Protein AF-A0A8K0IZX5-F1 (afdb_monomer)

pLDDT: mean 74.57, std 19.69, range [27.55, 96.19]

Secondary structure (DSSP, 8-state):
--------------------PPPTTSS--S-----SHHHHHHHHHHHHHHHHHHHHIIIIIHHHHHHHHHHH-B-TTS-PBPPSSSS---EEEETTEEEEHHHHHHHHHHHHHHHHHHHHHHHHHHHHH-TTHHHHHHHHHHHHHHHHGGGGG----SHHHHHHHHHHHHHHHHHHHHHHHHHHHHHHHHHHHHHHHTTSSS-SS---S---HHHHHHHHHHHHHHHHHHHHHHHHHHHHHHHHHHHHHHHHHHHS--HHHHTTHHHHHHHHHHHHHHHHGGGTHHHHHTT--

Foldseek 3Di:
DDDDDDDDDDDDDDDDDDDDDPDPPPPPPPDDQLPDPLLLVLLLVLLLLLQLLVLLLVPQLLVQLLQLQQLAWDAPPDNHHFDPDDPTRTWGDDDPDTDGSVVVSVVLVVLLVVLLVVVLVVLVVCCVVDPCLVVLLLVLLQCLLVLLQCLLVLPDSYPVSSVVSSVSSSVNSSSVSSNVSSSLVCLVVQLVSQVVVVVVPDDPPDDDDDPDVVVVVVSVVVSVVRSVVSVVSSVVSSNVSSVVLVVQLVCQCVVVDHCVPRPSSSSSVSSNVSSVSSNVCVVVSVVSVVSSD

Mean predicted aligned error: 13.13 Å

Structure (mmCIF, N/CA/C/O backbone):
data_AF-A0A8K0IZX5-F1
#
_entry.id   AF-A0A8K0IZX5-F1
#
loop_
_atom_site.group_PDB
_atom_site.id
_atom_site.type_symbol
_atom_site.label_atom_id
_atom_site.label_alt_id
_atom_site.label_comp_id
_atom_site.label_asym_id
_atom_site.label_entity_id
_atom_site.label_seq_id
_atom_site.pdbx_PDB_ins_code
_atom_site.Cartn_x
_atom_site.Cartn_y
_atom_site.Cartn_z
_atom_site.occupancy
_atom_site.B_iso_or_equiv
_atom_site.auth_seq_id
_atom_site.auth_comp_id
_atom_site.auth_asym_id
_atom_site.auth_atom_id
_atom_site.pdbx_PDB_model_num
ATOM 1 N N . MET A 1 1 ? 28.480 -50.151 -67.670 1.00 34.91 1 MET A N 1
ATOM 2 C CA . MET A 1 1 ? 29.299 -49.871 -66.480 1.00 34.91 1 MET A CA 1
ATOM 3 C C . MET A 1 1 ? 29.273 -48.368 -66.287 1.00 34.91 1 MET A C 1
ATOM 5 O O . MET A 1 1 ? 29.985 -47.670 -66.988 1.00 34.91 1 MET A O 1
ATOM 9 N N . ASP A 1 2 ? 28.177 -47.829 -65.758 1.00 32.38 2 ASP A N 1
ATOM 10 C CA . ASP A 1 2 ? 27.803 -47.719 -64.327 1.00 32.38 2 ASP A CA 1
ATOM 11 C C . ASP A 1 2 ? 28.147 -46.287 -63.873 1.00 32.38 2 ASP A C 1
ATOM 13 O O . ASP A 1 2 ? 29.249 -45.827 -64.123 1.00 32.38 2 ASP A O 1
ATOM 17 N N . GLY A 1 3 ? 27.272 -45.482 -63.278 1.00 32.34 3 GLY A N 1
ATOM 18 C CA . GLY A 1 3 ? 25.948 -45.751 -62.746 1.00 32.34 3 GLY A CA 1
ATOM 19 C C . GLY A 1 3 ? 25.110 -44.473 -62.659 1.00 32.34 3 GLY A C 1
ATOM 20 O O . GLY A 1 3 ? 25.613 -43.357 -62.554 1.00 32.34 3 GLY A O 1
ATOM 21 N N . LYS A 1 4 ? 23.799 -44.696 -62.749 1.00 36.50 4 LYS A N 1
ATOM 22 C CA . LYS A 1 4 ? 22.707 -43.760 -62.491 1.00 36.50 4 LYS A CA 1
ATOM 23 C C . LYS A 1 4 ? 22.569 -43.507 -60.988 1.00 36.50 4 LYS A C 1
ATOM 25 O O . LYS A 1 4 ? 22.494 -44.473 -60.236 1.00 36.50 4 LYS A O 1
ATOM 30 N N . THR A 1 5 ? 22.324 -42.254 -60.615 1.00 35.25 5 THR A N 1
ATOM 31 C CA . THR A 1 5 ? 21.585 -41.888 -59.391 1.00 35.25 5 THR A CA 1
ATOM 32 C C . THR A 1 5 ? 20.810 -40.606 -59.716 1.00 35.25 5 THR A C 1
ATOM 34 O O . THR A 1 5 ? 21.389 -39.535 -59.834 1.00 35.25 5 THR A O 1
ATOM 37 N N . ALA A 1 6 ? 19.614 -40.734 -60.291 1.00 34.44 6 ALA A N 1
ATOM 38 C CA . ALA A 1 6 ? 18.326 -40.760 -59.590 1.00 34.44 6 ALA A CA 1
ATOM 39 C C . ALA A 1 6 ? 17.934 -39.384 -59.020 1.00 34.44 6 ALA A C 1
ATOM 41 O O . ALA A 1 6 ? 18.233 -39.032 -57.884 1.00 34.44 6 ALA A O 1
ATOM 42 N N . LEU A 1 7 ? 17.226 -38.642 -59.876 1.00 32.31 7 LEU A N 1
ATOM 43 C CA . LEU A 1 7 ? 16.250 -37.617 -59.524 1.00 32.31 7 LEU A CA 1
ATOM 44 C C . LEU A 1 7 ? 15.220 -38.202 -58.550 1.00 32.31 7 LEU A C 1
ATOM 46 O O . LEU A 1 7 ? 14.587 -39.210 -58.866 1.00 32.31 7 LEU A O 1
ATOM 50 N N . VAL A 1 8 ? 15.009 -37.534 -57.418 1.00 35.06 8 VAL A N 1
ATOM 51 C CA . VAL A 1 8 ? 13.768 -37.648 -56.647 1.00 35.06 8 VAL A CA 1
ATOM 52 C C . VAL A 1 8 ? 13.047 -36.312 -56.754 1.00 35.06 8 VAL A C 1
ATOM 54 O O . VAL A 1 8 ? 13.570 -35.259 -56.395 1.00 35.06 8 VAL A O 1
ATOM 57 N N . THR A 1 9 ? 11.855 -36.388 -57.329 1.00 35.19 9 THR A N 1
ATOM 58 C CA . THR A 1 9 ? 10.863 -35.331 -57.460 1.00 35.19 9 THR A CA 1
ATOM 59 C C . THR A 1 9 ? 9.819 -35.529 -56.365 1.00 35.19 9 THR A C 1
ATOM 61 O O . THR A 1 9 ? 9.212 -36.590 -56.317 1.00 35.19 9 THR A O 1
ATOM 64 N N . GLU A 1 10 ? 9.549 -34.501 -55.564 1.00 32.00 10 GLU A N 1
ATOM 65 C CA . GLU A 1 10 ? 8.259 -34.293 -54.884 1.00 32.00 10 GLU A CA 1
ATOM 66 C C . GLU A 1 10 ? 7.980 -32.781 -54.915 1.00 32.00 10 GLU A C 1
ATOM 68 O O . GLU A 1 10 ? 8.770 -31.975 -54.439 1.00 32.00 10 GLU A O 1
ATOM 73 N N . GLN A 1 11 ? 7.105 -32.342 -55.821 1.00 30.55 11 GLN A N 1
ATOM 74 C CA . GLN A 1 11 ? 5.669 -32.096 -55.605 1.00 30.55 11 GLN A CA 1
ATOM 75 C C . GLN A 1 11 ? 5.345 -30.739 -54.951 1.00 30.55 11 GLN A C 1
ATOM 77 O O . GLN A 1 11 ? 5.095 -30.601 -53.764 1.00 30.55 11 GLN A O 1
ATOM 82 N N . ASN A 1 12 ? 5.304 -29.724 -55.817 1.00 36.78 12 ASN A N 1
ATOM 83 C CA . ASN A 1 12 ? 4.169 -28.825 -56.050 1.00 36.78 12 ASN A CA 1
ATOM 84 C C . ASN A 1 12 ? 3.054 -28.797 -54.973 1.00 36.78 12 ASN A C 1
ATOM 86 O O . ASN A 1 12 ? 2.150 -29.632 -54.995 1.00 36.78 12 ASN A O 1
ATOM 90 N N . VAL A 1 13 ? 3.028 -27.745 -54.145 1.00 36.38 13 VAL A N 1
ATOM 91 C CA . VAL A 1 13 ? 1.799 -27.264 -53.492 1.00 36.38 13 VAL A CA 1
ATOM 92 C C . VAL A 1 13 ? 1.667 -25.752 -53.692 1.00 36.38 13 VAL A C 1
ATOM 94 O O . VAL A 1 13 ? 2.270 -24.943 -53.000 1.00 36.38 13 VAL A O 1
ATOM 97 N N . ARG A 1 14 ? 0.857 -25.419 -54.700 1.00 29.84 14 ARG A N 1
ATOM 98 C CA . ARG A 1 14 ? -0.153 -24.349 -54.748 1.00 29.84 14 ARG A CA 1
ATOM 99 C C . ARG A 1 14 ? 0.159 -23.000 -54.094 1.00 29.84 14 ARG A C 1
ATOM 101 O O . ARG A 1 14 ? -0.018 -22.781 -52.903 1.00 29.84 14 ARG A O 1
ATOM 108 N N . ASN A 1 15 ? 0.348 -22.052 -55.000 1.00 37.59 15 ASN A N 1
ATOM 109 C CA . ASN A 1 15 ? -0.115 -20.676 -54.911 1.00 37.59 15 ASN A CA 1
ATOM 110 C C . ASN A 1 15 ? -1.632 -20.612 -54.571 1.00 37.59 15 ASN A C 1
ATOM 112 O O . ASN A 1 15 ? -2.465 -21.030 -55.373 1.00 37.59 15 ASN A O 1
ATOM 116 N N . TYR A 1 16 ? -1.966 -20.097 -53.388 1.00 29.55 16 TYR A N 1
ATOM 117 C CA . TYR A 1 16 ? -3.209 -19.390 -53.042 1.00 29.55 16 TYR A CA 1
ATOM 118 C C . TYR A 1 16 ? -2.714 -18.185 -52.235 1.00 29.55 16 TYR A C 1
ATOM 120 O O . TYR A 1 16 ? -2.076 -18.351 -51.206 1.00 29.55 16 TYR A O 1
ATOM 128 N N . GLY A 1 17 ? -2.773 -16.973 -52.764 1.00 27.55 17 GLY A N 1
ATOM 129 C CA . GLY A 1 17 ? -3.998 -16.192 -52.754 1.00 27.55 17 GLY A CA 1
ATOM 130 C C . GLY A 1 17 ? -3.777 -15.012 -51.810 1.00 27.55 17 GLY A C 1
ATOM 131 O O . GLY A 1 17 ? -3.694 -15.201 -50.606 1.00 27.55 17 GLY A O 1
ATOM 132 N N . SER A 1 18 ? -3.618 -13.825 -52.403 1.00 40.28 18 SER A N 1
ATOM 133 C CA . SER A 1 18 ? -3.882 -12.493 -51.840 1.00 40.28 18 SER A CA 1
ATOM 134 C C . SER A 1 18 ? -4.319 -12.482 -50.365 1.00 40.28 18 SER A C 1
ATOM 136 O O . SER A 1 18 ? -5.516 -12.469 -50.073 1.00 40.28 18 SER A O 1
ATOM 138 N N . ALA A 1 19 ? -3.357 -12.436 -49.445 1.00 31.38 19 ALA A N 1
ATOM 139 C CA . ALA A 1 19 ? -3.623 -12.021 -48.078 1.00 31.38 19 ALA A CA 1
ATOM 140 C C . ALA A 1 19 ? -3.670 -10.490 -48.058 1.00 31.38 19 ALA A C 1
ATOM 142 O O . ALA A 1 19 ? -2.722 -9.818 -48.464 1.00 31.38 19 ALA A O 1
ATOM 143 N N . SER A 1 20 ? -4.824 -9.975 -47.651 1.00 38.47 20 SER A N 1
ATOM 144 C CA . SER A 1 20 ? -5.121 -8.580 -47.347 1.00 38.47 20 SER A CA 1
ATOM 145 C C . SER A 1 20 ? -3.982 -7.900 -46.572 1.00 38.47 20 SER A C 1
ATOM 147 O O . SER A 1 20 ? -3.276 -8.583 -45.826 1.00 38.47 20 SER A O 1
ATOM 149 N N . PRO A 1 21 ? -3.803 -6.570 -46.700 1.00 33.50 21 PRO A N 1
ATOM 150 C CA . PRO A 1 21 ? -2.822 -5.860 -45.889 1.00 33.50 21 PRO A CA 1
ATOM 151 C C . PRO A 1 21 ? -3.087 -6.151 -44.404 1.00 33.50 21 PRO A C 1
ATOM 153 O O . PRO A 1 21 ? -4.255 -6.155 -43.998 1.00 33.50 21 PRO A O 1
ATOM 156 N N . PRO A 1 22 ? -2.045 -6.419 -43.601 1.00 31.69 22 PRO A N 1
ATOM 157 C CA . PRO A 1 22 ? -2.219 -6.564 -42.168 1.00 31.69 22 PRO A CA 1
ATOM 158 C C . PRO A 1 22 ? -2.810 -5.259 -41.632 1.00 31.69 22 PRO A C 1
ATOM 160 O O . PRO A 1 22 ? -2.321 -4.167 -41.927 1.00 31.69 22 PRO A O 1
ATOM 163 N N . THR A 1 23 ? -3.905 -5.387 -40.890 1.00 33.97 23 THR A N 1
ATOM 164 C CA . THR A 1 23 ? -4.457 -4.330 -40.045 1.00 33.97 23 THR A CA 1
ATOM 165 C C . THR A 1 23 ? -3.340 -3.730 -39.196 1.00 33.97 23 THR A C 1
ATOM 167 O O . THR A 1 23 ? -2.509 -4.459 -38.656 1.00 33.97 23 THR A O 1
ATOM 170 N N . GLU A 1 24 ? -3.338 -2.404 -39.085 1.00 39.72 24 GLU A N 1
ATOM 171 C CA . GLU A 1 24 ? -2.306 -1.544 -38.481 1.00 39.72 24 GLU A CA 1
ATOM 172 C C . GLU A 1 24 ? -1.979 -1.829 -36.992 1.00 39.72 24 GLU A C 1
ATOM 174 O O . GLU A 1 24 ? -1.240 -1.069 -36.376 1.00 39.72 24 GLU A O 1
ATOM 179 N N . GLU A 1 25 ? -2.478 -2.917 -36.397 1.00 41.12 25 GLU A N 1
ATOM 180 C CA . GLU A 1 25 ? -2.258 -3.279 -34.990 1.00 41.12 25 GLU A CA 1
ATOM 181 C C . GLU A 1 25 ? -1.095 -4.266 -34.753 1.00 41.12 25 GLU A C 1
ATOM 183 O O . GLU A 1 25 ? -0.649 -4.392 -33.617 1.00 41.12 25 GLU A O 1
ATOM 188 N N . GLU A 1 26 ? -0.546 -4.929 -35.781 1.00 37.91 26 GLU A N 1
ATOM 189 C CA . GLU A 1 26 ? 0.537 -5.930 -35.610 1.00 37.91 26 GLU A CA 1
ATOM 190 C C . GLU A 1 26 ? 1.933 -5.467 -36.076 1.00 37.91 26 GLU A C 1
ATOM 192 O O . GLU A 1 26 ? 2.896 -6.231 -36.022 1.00 37.91 26 GLU A O 1
ATOM 197 N N . ALA A 1 27 ? 2.088 -4.207 -36.495 1.00 33.53 27 ALA A N 1
ATOM 198 C CA . ALA A 1 27 ? 3.368 -3.666 -36.975 1.00 33.53 27 ALA A CA 1
ATOM 199 C C . ALA A 1 27 ? 4.143 -2.822 -35.938 1.00 33.53 27 ALA A C 1
ATOM 201 O O . ALA A 1 27 ? 5.137 -2.193 -36.301 1.00 33.53 27 ALA A O 1
ATOM 202 N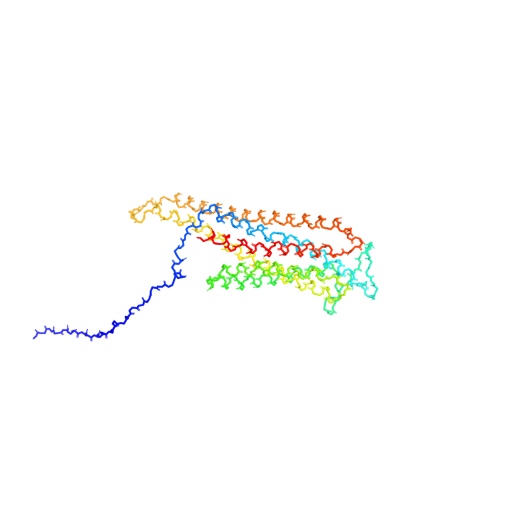 N . ASP A 1 28 ? 3.729 -2.811 -34.666 1.00 35.94 28 ASP A N 1
ATOM 203 C CA . ASP A 1 28 ? 4.255 -1.884 -33.643 1.00 35.94 28 ASP A CA 1
ATOM 204 C C . ASP A 1 28 ? 5.192 -2.541 -32.603 1.00 35.94 28 ASP A C 1
ATOM 206 O O . ASP A 1 28 ? 5.387 -2.028 -31.504 1.00 35.94 28 ASP A O 1
ATOM 210 N N . ASP A 1 29 ? 5.822 -3.671 -32.952 1.00 40.72 29 ASP A N 1
ATOM 211 C CA . ASP A 1 29 ? 6.860 -4.335 -32.135 1.00 40.72 29 ASP A CA 1
ATOM 212 C C . ASP A 1 29 ? 8.300 -4.006 -32.591 1.00 40.72 29 ASP A C 1
ATOM 214 O O . ASP A 1 29 ? 9.283 -4.651 -32.208 1.00 40.72 29 ASP A O 1
ATOM 218 N N . ALA A 1 30 ? 8.468 -2.943 -33.381 1.00 35.81 30 ALA A N 1
ATOM 219 C CA . ALA A 1 30 ? 9.773 -2.338 -33.617 1.00 35.81 30 ALA A CA 1
ATOM 220 C C . ALA A 1 30 ? 10.132 -1.432 -32.428 1.00 35.81 30 ALA A C 1
ATOM 222 O O . ALA A 1 30 ? 9.912 -0.226 -32.465 1.00 35.81 30 ALA A O 1
ATOM 223 N N . ALA A 1 31 ? 10.677 -2.040 -31.370 1.00 43.56 31 ALA A N 1
ATOM 224 C CA . ALA A 1 31 ? 11.156 -1.401 -30.143 1.00 43.56 31 ALA A CA 1
ATOM 225 C C . ALA A 1 31 ? 11.825 -0.029 -30.383 1.00 43.56 31 ALA A C 1
ATOM 227 O O . ALA A 1 31 ? 13.019 0.064 -30.687 1.00 43.56 31 ALA A O 1
ATOM 228 N N . VAL A 1 32 ? 11.056 1.046 -30.200 1.00 42.66 32 VAL A N 1
ATOM 229 C CA . VAL A 1 32 ? 11.575 2.411 -30.198 1.00 42.66 32 VAL A CA 1
ATOM 230 C C . VAL A 1 32 ? 12.454 2.568 -28.945 1.00 42.66 32 VAL A C 1
ATOM 232 O O . VAL A 1 32 ? 12.119 2.097 -27.853 1.00 42.66 32 VAL A O 1
ATOM 235 N N . PRO A 1 33 ? 13.656 3.158 -29.060 1.00 43.78 33 PRO A N 1
ATOM 236 C CA . PRO A 1 33 ? 14.582 3.222 -27.942 1.00 43.78 33 PRO A CA 1
ATOM 237 C C . PRO A 1 33 ? 14.032 4.121 -26.826 1.00 43.78 33 PRO A C 1
ATOM 239 O O . PRO A 1 33 ? 13.959 5.342 -26.979 1.00 43.78 33 PRO A O 1
ATOM 242 N N . MET A 1 34 ? 13.770 3.516 -25.659 1.00 49.94 34 MET A N 1
ATOM 243 C CA . MET A 1 34 ? 13.473 4.127 -24.346 1.00 49.94 34 MET A CA 1
ATOM 244 C C . MET A 1 34 ? 14.613 5.025 -23.800 1.00 49.94 34 MET A C 1
ATOM 246 O O . MET A 1 34 ? 15.023 4.927 -22.641 1.00 49.94 34 MET A O 1
ATOM 250 N N . SER A 1 35 ? 15.193 5.886 -24.634 1.00 52.00 35 SER A N 1
ATOM 251 C CA . SER A 1 35 ? 16.296 6.793 -24.295 1.00 52.00 35 SER A CA 1
ATOM 252 C C . SER A 1 35 ? 15.828 8.212 -23.953 1.00 52.00 35 SER A C 1
ATOM 254 O O . SER A 1 35 ? 16.629 9.068 -23.570 1.00 52.00 35 SER A O 1
ATOM 256 N N . SER A 1 36 ? 14.527 8.480 -24.062 1.00 60.97 36 SER A N 1
ATOM 257 C CA . SER A 1 36 ? 13.983 9.825 -23.929 1.00 60.97 36 SER A CA 1
ATOM 258 C C . SER A 1 36 ? 13.785 10.221 -22.467 1.00 60.97 36 SER A C 1
ATOM 260 O O . SER A 1 36 ? 13.195 9.487 -21.677 1.00 60.97 36 SER A O 1
ATOM 262 N N . ARG A 1 37 ? 14.186 11.450 -22.111 1.00 70.25 37 ARG A N 1
ATOM 263 C CA . ARG A 1 37 ? 13.854 12.094 -20.822 1.00 70.25 37 ARG A CA 1
ATOM 264 C C . ARG A 1 37 ? 12.354 12.006 -20.493 1.00 70.25 37 ARG A C 1
ATOM 266 O O . ARG A 1 37 ? 12.003 12.019 -19.319 1.00 70.25 37 ARG A O 1
ATOM 273 N N . LYS A 1 38 ? 11.487 11.890 -21.507 1.00 75.94 38 LYS A N 1
ATOM 274 C CA . LYS A 1 38 ? 10.037 11.704 -21.351 1.00 75.94 38 LYS A CA 1
ATOM 275 C C . LYS A 1 38 ? 9.682 10.393 -20.641 1.00 75.94 38 LYS A C 1
ATOM 277 O O . LYS A 1 38 ? 8.862 10.432 -19.736 1.00 75.94 38 LYS A O 1
ATOM 282 N N . ALA A 1 39 ? 10.345 9.285 -20.976 1.00 75.12 39 ALA A N 1
ATOM 283 C CA . ALA A 1 39 ? 10.139 7.981 -20.339 1.00 75.12 39 ALA A CA 1
ATOM 284 C C . ALA A 1 39 ? 10.525 8.013 -18.850 1.00 75.12 39 ALA A C 1
ATOM 286 O O . ALA A 1 39 ? 9.813 7.488 -18.000 1.00 75.12 39 ALA A O 1
ATOM 287 N N . LEU A 1 40 ? 11.613 8.713 -18.510 1.00 78.31 40 LEU A N 1
ATOM 288 C CA . LEU A 1 40 ? 12.006 8.921 -17.114 1.00 78.31 40 LEU A CA 1
ATOM 289 C C . LEU A 1 40 ? 10.969 9.758 -16.354 1.00 78.31 40 LEU A C 1
ATOM 291 O O . LEU A 1 40 ? 10.587 9.395 -15.251 1.00 78.31 40 LEU A O 1
ATOM 295 N N . TRP A 1 41 ? 10.495 10.865 -16.925 1.00 82.38 41 TRP A N 1
ATOM 296 C CA . TRP A 1 41 ? 9.445 11.670 -16.291 1.00 82.38 41 TRP A CA 1
ATOM 297 C C . TRP A 1 41 ? 8.139 10.893 -16.128 1.00 82.38 41 TRP A C 1
ATOM 299 O O . TRP A 1 41 ? 7.513 10.975 -15.076 1.00 82.38 41 TRP A O 1
ATOM 309 N N . ALA A 1 42 ? 7.767 10.106 -17.135 1.00 82.44 42 ALA A N 1
ATOM 310 C CA . ALA A 1 42 ? 6.621 9.213 -17.092 1.00 82.44 42 ALA A CA 1
ATOM 311 C C . ALA A 1 42 ? 6.730 8.201 -15.939 1.00 82.44 42 ALA A C 1
ATOM 313 O O . ALA A 1 42 ? 5.800 8.062 -15.145 1.00 82.44 42 ALA A O 1
ATOM 314 N N . TRP A 1 43 ? 7.898 7.570 -15.799 1.00 83.25 43 TRP A N 1
ATOM 315 C CA . TRP A 1 43 ? 8.225 6.684 -14.686 1.00 83.25 43 TRP A CA 1
ATOM 316 C C . TRP A 1 43 ? 8.098 7.378 -13.324 1.00 83.25 43 TRP A C 1
ATOM 318 O O . TRP A 1 43 ? 7.438 6.864 -12.428 1.00 83.25 43 TRP A O 1
ATOM 328 N N . LEU A 1 44 ? 8.664 8.580 -13.173 1.00 87.06 44 LEU A N 1
ATOM 329 C CA . LEU A 1 44 ? 8.588 9.326 -11.914 1.00 87.06 44 LEU A CA 1
ATOM 330 C C . LEU A 1 44 ? 7.155 9.715 -11.559 1.00 87.06 44 LEU A C 1
ATOM 332 O O . LEU A 1 44 ? 6.754 9.560 -10.415 1.00 87.06 44 LEU A O 1
ATOM 336 N N . ILE A 1 45 ? 6.357 10.174 -12.524 1.00 88.19 45 ILE A N 1
ATOM 337 C CA . ILE A 1 45 ? 4.945 10.497 -12.276 1.00 88.19 45 ILE A CA 1
ATOM 338 C C . ILE A 1 45 ? 4.181 9.246 -11.831 1.00 88.19 45 ILE A C 1
ATOM 340 O O . ILE A 1 45 ? 3.348 9.330 -10.929 1.00 88.19 45 ILE A O 1
ATOM 344 N N . LEU A 1 46 ? 4.488 8.087 -12.416 1.00 87.06 46 LEU A N 1
ATOM 345 C CA . LEU A 1 46 ? 3.897 6.822 -12.002 1.00 87.06 46 LEU A CA 1
ATOM 346 C C . LEU A 1 46 ? 4.248 6.503 -10.541 1.00 87.06 46 LEU A C 1
ATOM 348 O O . LEU A 1 46 ? 3.327 6.316 -9.744 1.00 87.06 46 LEU A O 1
ATOM 352 N N . CYS A 1 47 ? 5.532 6.517 -10.167 1.00 88.56 47 CYS A N 1
ATOM 353 C CA . CYS A 1 47 ? 5.972 6.286 -8.783 1.00 88.56 47 CYS A CA 1
ATOM 354 C C . CYS A 1 47 ? 5.361 7.311 -7.813 1.00 88.56 47 CYS A C 1
ATOM 356 O O . CYS A 1 47 ? 4.931 6.969 -6.713 1.00 88.56 47 CYS A O 1
ATOM 358 N N . PHE A 1 48 ? 5.276 8.577 -8.225 1.00 90.75 48 PHE A N 1
ATOM 359 C CA . PHE A 1 48 ? 4.635 9.631 -7.446 1.00 90.75 48 PHE A CA 1
ATOM 360 C C . PHE A 1 48 ? 3.151 9.342 -7.209 1.00 90.75 48 PHE A C 1
ATOM 362 O O . PHE A 1 48 ? 2.664 9.545 -6.103 1.00 90.75 48 PHE A O 1
ATOM 369 N N . SER A 1 49 ? 2.425 8.859 -8.222 1.00 89.81 49 SER A N 1
ATOM 370 C CA . SER A 1 49 ? 0.971 8.652 -8.155 1.00 89.81 49 SER A CA 1
ATOM 371 C C . SER A 1 49 ? 0.540 7.572 -7.157 1.00 89.81 49 SER A C 1
ATOM 373 O O . SER A 1 49 ? -0.548 7.659 -6.582 1.00 89.81 49 SER A O 1
ATOM 375 N N . THR A 1 50 ? 1.386 6.569 -6.918 1.00 89.56 50 THR A N 1
ATOM 376 C CA . THR A 1 50 ? 1.137 5.482 -5.956 1.00 89.56 50 THR A CA 1
ATOM 377 C C . THR A 1 50 ? 1.565 5.866 -4.536 1.00 89.56 50 THR A C 1
ATOM 379 O O . THR A 1 50 ? 1.031 5.335 -3.557 1.00 89.56 50 THR A O 1
ATOM 382 N N . GLY A 1 51 ? 2.457 6.856 -4.414 1.00 89.38 51 GLY A N 1
ATOM 383 C CA . GLY A 1 51 ? 2.952 7.413 -3.158 1.00 89.38 51 GLY A CA 1
ATOM 384 C C . GLY A 1 51 ? 1.860 7.809 -2.153 1.00 89.38 51 GLY A C 1
ATOM 385 O O . GLY A 1 51 ? 1.902 7.303 -1.029 1.00 89.38 51 GLY A O 1
ATOM 386 N N . PRO A 1 52 ? 0.870 8.659 -2.508 1.00 91.44 52 PRO A N 1
ATOM 387 C CA . PRO A 1 52 ? -0.161 9.121 -1.581 1.00 91.44 52 PRO A CA 1
ATOM 388 C C . PRO A 1 52 ? -0.914 7.980 -0.895 1.00 91.44 52 PRO A C 1
ATOM 390 O O . PRO A 1 52 ? -0.993 7.951 0.333 1.00 91.44 52 PRO A O 1
ATOM 393 N N . THR A 1 53 ? -1.404 7.007 -1.671 1.00 91.50 53 THR A N 1
ATOM 394 C CA . THR A 1 53 ? -2.114 5.838 -1.130 1.00 91.50 53 THR A CA 1
ATOM 395 C C . THR A 1 53 ? -1.194 5.007 -0.244 1.00 91.50 53 THR A C 1
ATOM 397 O O . THR A 1 53 ? -1.574 4.655 0.870 1.00 91.50 53 THR A O 1
ATOM 400 N N . ASN A 1 54 ? 0.045 4.746 -0.673 1.00 91.12 54 ASN A N 1
ATOM 401 C CA . ASN A 1 54 ? 0.990 3.955 0.113 1.00 91.12 54 ASN A CA 1
ATOM 402 C C . ASN A 1 54 ? 1.348 4.620 1.456 1.00 91.12 54 ASN A C 1
ATOM 404 O O . ASN A 1 54 ? 1.384 3.950 2.490 1.00 91.12 54 ASN A O 1
ATOM 408 N N . GLY A 1 55 ? 1.563 5.938 1.471 1.00 90.19 55 GLY A N 1
ATOM 409 C CA . GLY A 1 55 ? 1.807 6.695 2.702 1.00 90.19 55 GLY A CA 1
ATOM 410 C C . GLY A 1 55 ? 0.623 6.621 3.666 1.00 90.19 55 GLY A C 1
ATOM 411 O O . GLY A 1 55 ? 0.781 6.262 4.834 1.00 90.19 55 GLY A O 1
ATOM 412 N N . MET A 1 56 ? -0.583 6.883 3.160 1.00 90.06 56 MET A N 1
ATOM 413 C CA . MET A 1 56 ? -1.805 6.853 3.965 1.00 90.06 56 MET A CA 1
ATOM 414 C C . MET A 1 56 ? -2.125 5.454 4.500 1.00 90.06 56 MET A C 1
ATOM 416 O O . MET A 1 56 ? -2.472 5.320 5.671 1.00 90.06 56 MET A O 1
ATOM 420 N N . VAL A 1 57 ? -1.974 4.402 3.693 1.00 90.44 57 VAL A N 1
ATOM 421 C CA . VAL A 1 57 ? -2.234 3.022 4.130 1.00 90.44 57 VAL A CA 1
ATOM 422 C C . VAL A 1 57 ? -1.283 2.618 5.256 1.00 90.44 57 VAL A C 1
ATOM 424 O O . VAL A 1 57 ? -1.722 2.112 6.289 1.00 90.44 57 VAL A O 1
ATOM 427 N N . ASN A 1 58 ? 0.015 2.891 5.115 1.00 88.38 58 ASN A N 1
ATOM 428 C CA . ASN A 1 58 ? 0.996 2.480 6.119 1.00 88.38 58 ASN A CA 1
ATOM 429 C C . ASN A 1 58 ? 0.826 3.219 7.458 1.00 88.38 58 ASN A C 1
ATOM 431 O O . ASN A 1 58 ? 0.971 2.604 8.520 1.00 88.38 58 ASN A O 1
ATOM 435 N N . SER A 1 59 ? 0.479 4.508 7.431 1.00 89.12 59 SER A N 1
ATOM 436 C CA . SER A 1 59 ? 0.329 5.312 8.650 1.00 89.12 59 SER A CA 1
ATOM 437 C C . SER A 1 59 ? -1.087 5.279 9.228 1.00 89.12 59 SER A C 1
ATOM 439 O O . SER A 1 59 ? -1.265 4.978 10.407 1.00 89.12 59 SER A O 1
ATOM 441 N N . TYR A 1 60 ? -2.107 5.568 8.422 1.00 88.38 60 TYR A N 1
ATOM 442 C CA . TYR A 1 60 ? -3.467 5.792 8.911 1.00 88.38 60 TYR A CA 1
ATOM 443 C C . TYR A 1 60 ? -4.293 4.519 9.057 1.00 88.38 60 TYR A C 1
ATOM 445 O O . TYR A 1 60 ? -5.076 4.440 10.003 1.00 88.38 60 TYR A O 1
ATOM 453 N N . VAL A 1 61 ? -4.123 3.503 8.199 1.00 88.94 61 VAL A N 1
ATOM 454 C CA . VAL A 1 61 ? -4.898 2.251 8.352 1.00 88.94 61 VAL A CA 1
ATOM 455 C C . VAL A 1 61 ? -4.482 1.546 9.635 1.00 88.94 61 VAL A C 1
ATOM 457 O O . VAL A 1 61 ? -5.332 1.115 10.406 1.00 88.94 61 VAL A O 1
ATOM 460 N N . THR A 1 62 ? -3.180 1.498 9.921 1.00 88.62 62 THR A N 1
ATOM 461 C CA . THR A 1 62 ? -2.679 0.846 11.138 1.00 88.62 62 THR A CA 1
ATOM 462 C C . THR A 1 62 ? -3.145 1.558 12.410 1.00 88.62 62 THR A C 1
ATOM 464 O O . THR A 1 62 ? -3.582 0.893 13.349 1.00 88.62 62 THR A O 1
ATOM 467 N N . ALA A 1 63 ? -3.159 2.894 12.415 1.00 88.06 63 ALA A N 1
ATOM 468 C CA . ALA A 1 63 ? -3.738 3.686 13.500 1.00 88.06 63 ALA A CA 1
ATOM 469 C C . ALA A 1 63 ? -5.259 3.476 13.638 1.00 88.06 63 ALA A C 1
ATOM 471 O O . ALA A 1 63 ? -5.770 3.346 14.751 1.00 88.06 63 ALA A O 1
ATOM 472 N N . SER A 1 64 ? -5.981 3.392 12.518 1.00 88.81 64 SER A N 1
ATOM 473 C CA . SER A 1 64 ? -7.433 3.165 12.505 1.00 88.81 64 SER A CA 1
ATOM 474 C C . SER A 1 64 ? -7.788 1.779 13.044 1.00 88.81 64 SER A C 1
ATOM 476 O O . SER A 1 64 ? -8.674 1.667 13.884 1.00 88.81 64 SER A O 1
ATOM 478 N N . ILE A 1 65 ? -7.044 0.737 12.651 1.00 90.31 65 ILE A N 1
ATOM 479 C CA . ILE A 1 65 ? -7.207 -0.625 13.180 1.00 90.31 65 ILE A CA 1
ATOM 480 C C . ILE A 1 65 ? -6.945 -0.652 14.684 1.00 90.31 65 ILE A C 1
ATOM 482 O O . ILE A 1 65 ? -7.717 -1.259 15.413 1.00 90.31 65 ILE A O 1
ATOM 486 N N . GLN A 1 66 ? -5.900 0.022 15.175 1.00 88.88 66 GLN A N 1
ATOM 487 C CA . GLN A 1 66 ? -5.640 0.102 16.618 1.00 88.88 66 GLN A CA 1
ATOM 488 C C . GLN A 1 66 ? -6.771 0.809 17.376 1.00 88.88 66 GLN A C 1
ATOM 490 O O . GLN A 1 66 ? -7.149 0.371 18.462 1.00 88.88 66 GLN A O 1
ATOM 495 N N . SER A 1 67 ? -7.317 1.886 16.807 1.00 87.12 67 SER A N 1
ATOM 496 C CA . SER A 1 67 ? -8.448 2.616 17.387 1.00 87.12 67 SER A CA 1
ATOM 497 C C . SER A 1 67 ? -9.713 1.751 17.432 1.00 87.12 67 SER A C 1
ATOM 499 O O . SER A 1 67 ? -10.328 1.615 18.490 1.00 87.12 67 SER A O 1
ATOM 501 N N . ALA A 1 68 ? -10.046 1.084 16.323 1.00 87.94 68 ALA A N 1
ATOM 502 C CA . ALA A 1 68 ? -11.174 0.160 16.233 1.00 87.94 68 ALA A CA 1
ATOM 503 C C . ALA A 1 68 ? -11.005 -1.041 17.180 1.00 87.94 68 ALA A C 1
ATOM 505 O O . ALA A 1 68 ? -11.928 -1.384 17.912 1.00 87.94 68 ALA A O 1
ATOM 506 N N . ALA A 1 69 ? -9.805 -1.625 17.239 1.00 88.31 69 ALA A N 1
ATOM 507 C CA . ALA A 1 69 ? -9.445 -2.716 18.142 1.00 88.31 69 ALA A CA 1
ATOM 508 C C . ALA A 1 69 ? -9.626 -2.324 19.618 1.00 88.31 69 ALA A C 1
ATOM 510 O O . ALA A 1 69 ? -10.151 -3.107 20.402 1.00 88.31 69 ALA A O 1
ATOM 511 N N . ASN A 1 70 ? -9.252 -1.099 20.001 1.00 87.62 70 ASN A N 1
ATOM 512 C CA . ASN A 1 70 ? -9.498 -0.587 21.351 1.00 87.62 70 ASN A CA 1
ATOM 513 C C . ASN A 1 70 ? -10.999 -0.395 21.632 1.00 87.62 70 ASN A C 1
ATOM 515 O O . ASN A 1 70 ? -11.455 -0.677 22.737 1.00 87.62 70 ASN A O 1
ATOM 519 N N . ALA A 1 71 ? -11.769 0.054 20.635 1.00 86.00 71 ALA A N 1
ATOM 520 C CA . ALA A 1 71 ? -13.201 0.301 20.779 1.00 86.00 71 ALA A CA 1
ATOM 521 C C . ALA A 1 71 ? -14.028 -0.983 20.966 1.00 86.00 71 ALA A C 1
ATOM 523 O O . ALA A 1 71 ? -14.986 -0.969 21.736 1.00 86.00 71 ALA A O 1
ATOM 524 N N . VAL A 1 72 ? -13.662 -2.073 20.282 1.00 88.62 72 VAL A N 1
ATOM 525 C CA . VAL A 1 72 ? -14.369 -3.371 20.354 1.00 88.62 72 VAL A CA 1
ATOM 526 C C . VAL A 1 72 ? -13.754 -4.352 21.353 1.00 88.62 72 VAL A C 1
ATOM 528 O O . VAL A 1 72 ? -14.365 -5.371 21.682 1.00 88.62 72 VAL A O 1
ATOM 531 N N . GLY A 1 73 ? -12.534 -4.069 21.805 1.00 87.75 73 GLY A N 1
ATOM 532 C CA . GLY A 1 73 ? -11.801 -4.908 22.737 1.00 87.75 73 GLY A CA 1
ATOM 533 C C . GLY A 1 73 ? -12.363 -4.876 24.155 1.00 87.75 73 GLY A C 1
ATOM 534 O O . GLY A 1 73 ? -13.138 -3.999 24.552 1.00 87.75 73 GLY A O 1
ATOM 535 N N . HIS A 1 74 ? -11.919 -5.846 24.943 1.00 89.94 74 HIS A N 1
ATOM 536 C CA . HIS A 1 74 ? -12.319 -6.037 26.330 1.00 89.94 74 HIS A CA 1
ATOM 537 C C . HIS A 1 74 ? -11.110 -6.181 27.253 1.00 89.94 74 HIS A C 1
ATOM 539 O O . HIS A 1 74 ? -9.998 -6.517 26.842 1.00 89.94 74 HIS A O 1
ATOM 545 N N . ILE A 1 75 ? -11.324 -5.913 28.540 1.00 89.31 75 ILE A N 1
ATOM 546 C CA . ILE A 1 75 ? -10.300 -6.163 29.559 1.00 89.31 75 ILE A CA 1
ATOM 547 C C . ILE A 1 75 ? -10.171 -7.687 29.745 1.00 89.31 75 ILE A C 1
ATOM 549 O O . ILE A 1 75 ? -11.199 -8.334 29.972 1.00 89.31 75 ILE A O 1
ATOM 553 N N . PRO A 1 76 ? -8.953 -8.269 29.705 1.00 85.19 76 PRO A N 1
ATOM 554 C CA . PRO A 1 76 ? -8.745 -9.714 29.814 1.00 85.19 76 PRO A CA 1
ATOM 555 C C . PRO A 1 76 ? -9.495 -10.338 30.999 1.00 85.19 76 PRO A C 1
ATOM 557 O O . PRO A 1 76 ? -9.400 -9.850 32.126 1.00 85.19 76 PRO A O 1
ATOM 560 N N . GLY A 1 77 ? -10.247 -11.411 30.744 1.00 81.75 77 GLY A N 1
ATOM 561 C CA . GLY A 1 77 ? -11.050 -12.102 31.763 1.00 81.75 77 GLY A CA 1
ATOM 562 C C . GLY A 1 77 ? -12.375 -11.420 32.126 1.00 81.75 77 GLY A C 1
ATOM 563 O O . GLY A 1 77 ? -13.078 -11.892 33.016 1.00 81.75 77 GLY A O 1
ATOM 564 N N . THR A 1 78 ? -12.750 -10.327 31.454 1.00 85.44 78 THR A N 1
ATOM 565 C CA . THR A 1 78 ? -14.031 -9.637 31.665 1.00 85.44 78 THR A CA 1
ATOM 566 C C . THR A 1 78 ? -14.667 -9.224 30.335 1.00 85.44 78 THR A C 1
ATOM 568 O O . THR A 1 78 ? -13.983 -9.124 29.326 1.00 85.44 78 THR A O 1
ATOM 571 N N . ASN A 1 79 ? -15.963 -8.901 30.337 1.00 83.69 79 ASN A N 1
ATOM 572 C CA . ASN A 1 79 ? -16.656 -8.308 29.180 1.00 83.69 79 ASN A CA 1
ATOM 573 C C . ASN A 1 79 ? -16.755 -6.773 29.273 1.00 83.69 79 ASN A C 1
ATOM 575 O O . ASN A 1 79 ? -17.643 -6.165 28.678 1.00 83.69 79 ASN A O 1
ATOM 579 N N . LYS A 1 80 ? -15.901 -6.132 30.081 1.00 85.44 80 LYS A N 1
ATOM 580 C CA . LYS A 1 80 ? -15.911 -4.672 30.236 1.00 85.44 80 LYS A CA 1
ATOM 581 C C . LYS A 1 80 ? -15.120 -4.014 29.099 1.00 85.44 80 LYS A C 1
ATOM 583 O O . LYS A 1 80 ? -14.079 -4.557 28.720 1.00 85.44 80 LYS A O 1
ATOM 588 N N . PRO A 1 81 ? -15.569 -2.850 28.592 1.00 84.50 81 PRO A N 1
ATOM 589 C CA . PRO A 1 81 ? -14.865 -2.137 27.532 1.00 84.50 81 PRO A CA 1
ATOM 590 C C . PRO A 1 81 ? -13.486 -1.666 28.002 1.00 84.50 81 PRO A C 1
ATOM 592 O O . PRO A 1 81 ? -13.272 -1.394 29.188 1.00 84.50 81 PRO A O 1
ATOM 595 N N . CYS A 1 82 ? -12.553 -1.546 27.061 1.00 85.38 82 CYS A N 1
ATOM 596 C CA . CYS A 1 82 ? -11.201 -1.086 27.348 1.00 85.38 82 CYS A CA 1
ATOM 597 C C . CYS A 1 82 ? -11.152 0.376 27.820 1.00 85.38 82 CYS A C 1
ATOM 599 O O . CYS A 1 82 ? -11.943 1.233 27.415 1.00 85.38 82 CYS A O 1
ATOM 601 N N . ALA A 1 83 ? -10.179 0.679 28.682 1.00 80.12 83 ALA A N 1
ATOM 602 C CA . ALA A 1 83 ? -9.928 2.044 29.127 1.00 80.12 83 ALA A CA 1
ATOM 603 C C . ALA A 1 83 ? -9.371 2.899 27.973 1.00 80.12 83 ALA A C 1
ATOM 605 O O . ALA A 1 83 ? -8.416 2.509 27.302 1.00 80.12 83 ALA A O 1
ATOM 606 N N . ARG A 1 84 ? -9.927 4.104 27.783 1.00 70.88 84 ARG A N 1
ATOM 607 C CA . ARG A 1 84 ? -9.458 5.066 26.765 1.00 70.88 84 ARG A CA 1
ATOM 608 C C . ARG A 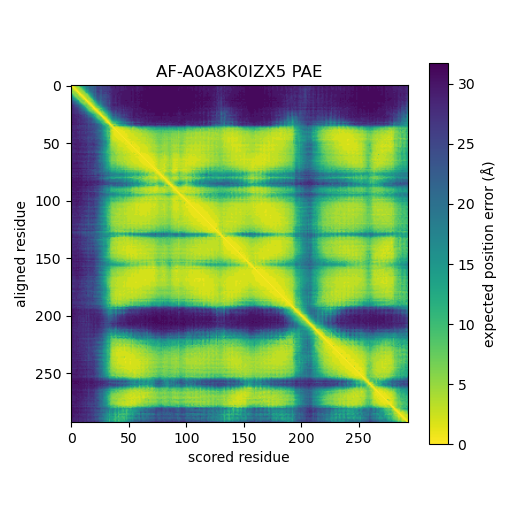1 84 ? -8.239 5.898 27.198 1.00 70.88 84 ARG A C 1
ATOM 610 O O . ARG A 1 84 ? -7.653 6.585 26.367 1.00 70.88 84 ARG A O 1
ATOM 617 N N . ARG A 1 85 ? -7.870 5.885 28.488 1.00 69.50 85 ARG A N 1
ATOM 618 C CA . ARG A 1 85 ? -6.718 6.610 29.065 1.00 69.50 85 ARG A CA 1
ATOM 619 C C . ARG A 1 85 ? -6.069 5.791 30.187 1.00 69.50 85 ARG A C 1
ATOM 621 O O . ARG A 1 85 ? -6.774 5.097 30.912 1.00 69.50 85 ARG A O 1
ATOM 628 N N . GLY A 1 86 ? -4.752 5.929 30.358 1.00 72.00 86 GLY A N 1
ATOM 629 C CA . GLY A 1 86 ? -3.975 5.249 31.405 1.00 72.00 86 GLY A CA 1
ATOM 630 C C . GLY A 1 86 ? -3.286 3.971 30.916 1.00 72.00 86 GLY A C 1
ATOM 631 O O . GLY A 1 86 ? -2.956 3.861 29.740 1.00 72.00 86 GLY A O 1
ATOM 632 N N . ALA A 1 87 ? -3.046 3.010 31.813 1.00 69.69 87 ALA A N 1
ATOM 633 C CA . ALA A 1 87 ? -2.477 1.710 31.451 1.00 69.69 87 ALA A CA 1
ATOM 634 C C . ALA A 1 87 ? -3.515 0.868 30.682 1.00 69.69 87 ALA A C 1
ATOM 636 O O . ALA A 1 87 ? -4.411 0.268 31.277 1.00 69.69 87 ALA A O 1
ATOM 637 N N . ILE A 1 88 ? -3.409 0.845 29.351 1.00 74.06 88 ILE A N 1
ATOM 638 C CA . ILE A 1 88 ? -4.353 0.152 28.464 1.00 74.06 88 ILE A CA 1
ATOM 639 C C . ILE A 1 88 ? -3.981 -1.335 28.396 1.00 74.06 88 ILE A C 1
ATOM 641 O O . ILE A 1 88 ? -3.083 -1.726 27.655 1.00 74.06 88 ILE A O 1
ATOM 645 N N . LYS A 1 89 ? -4.690 -2.174 29.158 1.00 82.19 89 LYS A N 1
ATOM 646 C CA . LYS A 1 89 ? -4.693 -3.634 28.980 1.00 82.19 89 LYS A CA 1
ATOM 647 C C . LYS A 1 89 ? -5.964 -4.020 28.231 1.00 82.19 89 LYS A C 1
ATOM 649 O O . LYS A 1 89 ? -7.034 -4.064 28.833 1.00 82.19 89 LYS A O 1
ATOM 654 N N . CYS A 1 90 ? -5.844 -4.214 26.922 1.00 87.62 90 CYS A N 1
ATOM 655 C CA . CYS A 1 90 ? -6.975 -4.458 26.034 1.00 87.62 90 CYS A CA 1
ATOM 656 C C . CYS A 1 90 ? -6.714 -5.694 25.180 1.00 87.62 90 CYS A C 1
ATOM 658 O O . CYS A 1 90 ? -5.734 -5.734 24.430 1.00 87.62 90 CYS A O 1
ATOM 660 N N . ALA A 1 91 ? -7.599 -6.676 25.300 1.00 89.12 91 ALA A N 1
ATOM 661 C CA . ALA A 1 91 ? -7.604 -7.868 24.479 1.00 89.12 91 ALA A CA 1
ATOM 662 C C . ALA A 1 91 ? -8.684 -7.760 23.402 1.00 89.12 91 ALA A C 1
ATOM 664 O O . ALA A 1 91 ? -9.745 -7.176 23.610 1.00 89.12 91 ALA A O 1
ATOM 665 N N . VAL A 1 92 ? -8.400 -8.335 22.243 1.00 90.81 92 VAL A N 1
ATOM 666 C CA . VAL A 1 92 ? -9.310 -8.410 21.105 1.00 90.81 92 VAL A CA 1
ATOM 667 C C . VAL A 1 92 ? -9.387 -9.857 20.661 1.00 90.81 92 VAL A C 1
ATOM 669 O O . VAL A 1 92 ? -8.381 -10.571 20.652 1.00 90.81 92 VAL A O 1
ATOM 672 N N . LYS A 1 93 ? -10.584 -10.297 20.281 1.00 87.06 93 LYS A N 1
ATOM 673 C CA . LYS A 1 93 ? -10.780 -11.641 19.740 1.00 87.06 93 LYS A CA 1
ATOM 674 C C . LYS A 1 93 ? -10.182 -11.742 18.343 1.00 87.06 93 LYS A C 1
ATOM 676 O O . LYS A 1 93 ? -10.662 -11.099 17.413 1.00 87.06 93 LYS A O 1
ATOM 681 N N . LEU A 1 94 ? -9.172 -12.593 18.193 1.00 85.12 94 LEU A N 1
ATOM 682 C CA . LEU A 1 94 ? -8.663 -13.043 16.902 1.00 85.12 94 LEU A CA 1
ATOM 683 C C . LEU A 1 94 ? -9.041 -14.517 16.736 1.00 85.12 94 LEU A C 1
ATOM 685 O O . LEU A 1 94 ? -8.431 -15.415 17.321 1.00 85.12 94 LEU A O 1
ATOM 689 N N . GLY A 1 95 ? -10.102 -14.764 15.967 1.00 82.69 95 GLY A N 1
ATOM 690 C CA . GLY A 1 95 ? -10.714 -16.088 15.886 1.00 82.69 95 GLY A CA 1
ATOM 691 C C . GLY A 1 95 ? -11.269 -16.519 17.246 1.00 82.69 95 GLY A C 1
ATOM 692 O O . GLY A 1 95 ? -12.125 -15.844 17.812 1.00 82.69 95 GLY A O 1
ATOM 693 N N . GLY A 1 96 ? -10.781 -17.645 17.771 1.00 81.12 96 GLY A N 1
ATOM 694 C CA . GLY A 1 96 ? -11.215 -18.198 19.060 1.00 81.12 96 GLY A CA 1
ATOM 695 C C . GLY A 1 96 ? -10.367 -17.794 20.271 1.00 81.12 96 GLY A C 1
ATOM 696 O O . GLY A 1 96 ? -10.609 -18.313 21.357 1.00 81.12 96 GLY A O 1
ATOM 697 N N . ARG A 1 97 ? -9.347 -16.940 20.106 1.00 86.19 97 ARG A N 1
ATOM 698 C CA . ARG A 1 97 ? -8.423 -16.562 21.187 1.00 86.19 97 ARG A CA 1
ATOM 699 C C . ARG A 1 97 ? -8.382 -15.055 21.394 1.00 86.19 97 ARG A C 1
ATOM 701 O O . ARG A 1 97 ? -8.459 -14.284 20.440 1.00 86.19 97 ARG A O 1
ATOM 708 N N . ASP A 1 98 ? -8.209 -14.668 22.649 1.00 89.44 98 ASP A N 1
ATOM 709 C CA . ASP A 1 98 ? -7.971 -13.287 23.045 1.00 89.44 98 ASP A CA 1
ATOM 710 C C . ASP A 1 98 ? -6.485 -12.965 22.873 1.00 89.44 98 ASP A C 1
ATOM 712 O O . ASP A 1 98 ? -5.620 -13.661 23.408 1.00 89.44 98 ASP A O 1
ATOM 716 N N . VAL A 1 99 ? -6.190 -11.919 22.106 1.00 91.25 99 VAL A N 1
ATOM 717 C CA . VAL A 1 99 ? -4.829 -11.418 21.882 1.00 91.25 99 VAL A CA 1
ATOM 718 C C . VAL A 1 99 ? -4.752 -9.949 22.267 1.00 91.25 99 VAL A C 1
ATOM 720 O O . VAL A 1 99 ? -5.724 -9.213 22.110 1.00 91.25 99 VAL A O 1
ATOM 723 N N . ASP A 1 100 ? -3.594 -9.496 22.744 1.00 90.25 100 ASP A N 1
ATOM 724 C CA . ASP A 1 100 ? -3.384 -8.069 22.984 1.00 90.25 100 ASP A CA 1
ATOM 725 C C . ASP A 1 100 ? -3.575 -7.272 21.690 1.00 90.25 100 ASP A C 1
ATOM 727 O O . ASP A 1 100 ? -3.097 -7.666 20.622 1.00 90.25 100 ASP A O 1
ATOM 731 N N . TYR A 1 101 ? -4.228 -6.114 21.785 1.00 85.62 101 TYR A N 1
ATOM 732 C CA . TYR A 1 101 ? -4.513 -5.269 20.618 1.00 85.62 101 TYR A CA 1
ATOM 733 C C . TYR A 1 101 ? -3.241 -4.855 19.842 1.00 85.62 101 TYR A C 1
ATOM 735 O O . TYR A 1 101 ? -3.283 -4.657 18.627 1.00 85.62 101 TYR A O 1
ATOM 743 N N . LEU A 1 102 ? -2.090 -4.733 20.521 1.00 86.69 102 LEU A N 1
ATOM 744 C CA . LEU A 1 102 ? -0.812 -4.437 19.869 1.00 86.69 102 LEU A CA 1
ATOM 745 C C . LEU A 1 102 ? -0.296 -5.647 19.076 1.00 86.69 102 LEU A C 1
ATOM 747 O O . LEU A 1 102 ? 0.124 -5.503 17.927 1.00 86.69 102 LEU A O 1
ATOM 751 N N . SER A 1 103 ? -0.384 -6.840 19.667 1.00 90.62 103 SER A N 1
ATOM 752 C CA . SER A 1 103 ? -0.038 -8.111 19.024 1.00 90.62 103 SER A CA 1
ATOM 753 C C . SER A 1 103 ? -0.940 -8.395 17.825 1.00 90.62 103 SER A C 1
ATOM 755 O O . SER A 1 103 ? -0.456 -8.865 16.800 1.00 90.62 103 SER A O 1
ATOM 757 N N . TYR A 1 104 ? -2.220 -8.022 17.900 1.00 90.81 104 TYR A N 1
ATOM 758 C CA . TYR A 1 104 ? -3.162 -8.106 16.783 1.00 90.81 104 TYR A CA 1
ATOM 759 C C . TYR A 1 104 ? -2.641 -7.388 15.529 1.00 90.81 104 TYR A C 1
ATOM 761 O O . TYR A 1 104 ? -2.591 -7.977 14.448 1.00 90.81 104 TYR A O 1
ATOM 769 N N . LEU A 1 105 ? -2.166 -6.143 15.665 1.00 90.25 105 LEU A N 1
ATOM 770 C CA . LEU A 1 105 ? -1.598 -5.404 14.533 1.00 90.25 105 LEU A CA 1
ATOM 771 C C . LEU A 1 105 ? -0.318 -6.063 13.999 1.00 90.25 105 LEU A C 1
ATOM 773 O O . LEU A 1 105 ? -0.103 -6.104 12.786 1.00 90.25 105 LEU A O 1
ATOM 777 N N . LEU A 1 106 ? 0.539 -6.570 14.890 1.00 92.19 106 LEU A N 1
ATOM 778 C CA . LEU A 1 106 ? 1.762 -7.269 14.490 1.00 92.19 106 LEU A CA 1
ATOM 779 C C . LEU A 1 106 ? 1.446 -8.543 13.693 1.00 92.19 106 LEU A C 1
ATOM 781 O O . LEU A 1 106 ? 2.100 -8.786 12.680 1.00 92.19 106 LEU A O 1
ATOM 785 N N . TYR A 1 107 ? 0.412 -9.296 14.082 1.00 93.50 107 TYR A N 1
ATOM 786 C CA . TYR A 1 107 ? -0.063 -10.455 13.324 1.00 93.50 107 TYR A CA 1
ATOM 787 C C . TYR A 1 107 ? -0.622 -10.071 11.954 1.00 93.50 107 TYR A C 1
ATOM 789 O O . TYR A 1 107 ? -0.303 -10.719 10.963 1.00 93.50 107 TYR A O 1
ATOM 797 N N . LEU A 1 108 ? -1.398 -8.990 11.849 1.00 92.56 108 LEU A N 1
ATOM 798 C CA . LEU A 1 108 ? -1.880 -8.530 10.542 1.00 92.56 108 LEU A CA 1
ATOM 799 C C . LEU A 1 108 ? -0.735 -8.120 9.614 1.00 92.56 108 LEU A C 1
ATOM 801 O O . LEU A 1 108 ? -0.748 -8.452 8.429 1.00 92.56 108 LEU A O 1
ATOM 805 N N . ARG A 1 109 ? 0.283 -7.439 10.151 1.00 92.12 109 ARG A N 1
ATOM 806 C CA . ARG A 1 109 ? 1.484 -7.082 9.386 1.00 92.12 109 ARG A CA 1
ATOM 807 C C . ARG A 1 109 ? 2.249 -8.320 8.926 1.00 92.12 109 ARG A C 1
ATOM 809 O O . ARG A 1 109 ? 2.657 -8.359 7.770 1.00 92.12 109 ARG A O 1
ATOM 816 N N . SER A 1 110 ? 2.437 -9.326 9.781 1.00 94.69 110 SER A N 1
ATOM 817 C CA . SER A 1 110 ? 3.155 -10.545 9.390 1.00 94.69 110 SER A CA 1
ATOM 818 C C . SER A 1 110 ? 2.391 -11.354 8.340 1.00 94.69 110 SER A C 1
ATOM 820 O O . SER A 1 110 ? 2.987 -11.755 7.342 1.00 94.69 110 SER A O 1
ATOM 822 N N . ILE A 1 111 ? 1.072 -11.516 8.498 1.00 94.44 111 ILE A N 1
ATOM 823 C CA . ILE A 1 111 ? 0.203 -12.175 7.509 1.00 94.44 111 ILE A CA 1
ATOM 824 C C . ILE A 1 111 ? 0.255 -11.427 6.176 1.00 94.44 111 ILE A C 1
ATOM 826 O O . ILE A 1 111 ? 0.408 -12.048 5.124 1.00 94.44 111 ILE A O 1
ATOM 830 N N . SER A 1 112 ? 0.182 -10.096 6.208 1.00 94.44 112 SER A N 1
ATOM 831 C CA . SER A 1 112 ? 0.283 -9.275 5.005 1.00 94.44 112 SER A CA 1
ATOM 832 C C . SER A 1 112 ? 1.624 -9.449 4.290 1.00 94.44 112 SER A C 1
ATOM 834 O O . SER A 1 112 ? 1.624 -9.635 3.080 1.00 94.44 112 SER A O 1
ATOM 836 N N . ARG A 1 113 ? 2.758 -9.453 5.002 1.00 93.62 113 ARG A N 1
ATOM 837 C CA . ARG A 1 113 ? 4.073 -9.662 4.368 1.00 93.62 113 ARG A CA 1
ATOM 838 C C . ARG A 1 113 ? 4.256 -11.082 3.832 1.00 93.62 113 ARG A C 1
ATOM 840 O O . ARG A 1 113 ? 4.876 -11.265 2.789 1.00 93.62 113 ARG A O 1
ATOM 847 N N . ALA A 1 114 ? 3.702 -12.084 4.512 1.00 96.19 114 ALA A N 1
ATOM 848 C CA . ALA A 1 114 ? 3.734 -13.465 4.035 1.00 96.19 114 ALA A CA 1
ATOM 849 C C . ALA A 1 114 ? 2.911 -13.640 2.746 1.00 96.19 114 ALA A C 1
ATOM 851 O O . ALA A 1 114 ? 3.394 -14.213 1.771 1.00 96.19 114 ALA A O 1
ATOM 852 N N . THR A 1 115 ? 1.684 -13.111 2.727 1.00 96.00 115 THR A N 1
ATOM 853 C CA . THR A 1 115 ? 0.797 -13.156 1.551 1.00 96.00 115 THR A CA 1
ATOM 854 C C . THR A 1 115 ? 1.352 -12.338 0.388 1.00 96.00 115 THR A C 1
ATOM 856 O O . THR A 1 115 ? 1.386 -12.836 -0.734 1.00 96.00 115 THR A O 1
ATOM 859 N N . GLU A 1 116 ? 1.887 -11.147 0.656 1.00 94.38 116 GLU A N 1
ATOM 860 C CA . GLU A 1 116 ? 2.648 -10.340 -0.301 1.00 94.38 116 GLU A CA 1
ATOM 861 C C . GLU A 1 116 ? 3.757 -11.147 -0.978 1.00 94.38 116 GLU A C 1
ATOM 863 O O . GLU A 1 116 ? 3.822 -11.170 -2.206 1.00 94.38 116 GLU A O 1
ATOM 868 N N . GLY A 1 117 ? 4.601 -11.837 -0.205 1.00 93.50 117 GLY A N 1
ATOM 869 C CA . GLY A 1 117 ? 5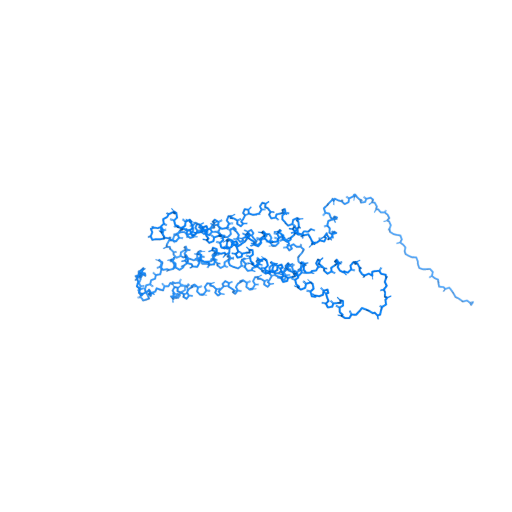.702 -12.632 -0.747 1.00 93.50 117 GLY A CA 1
ATOM 870 C C . GLY A 1 117 ? 5.220 -13.751 -1.672 1.00 93.50 117 GLY A C 1
ATOM 871 O O . GLY A 1 117 ? 5.710 -13.877 -2.794 1.00 93.50 117 GLY A O 1
ATOM 872 N N . ILE A 1 118 ? 4.217 -14.524 -1.240 1.00 95.75 118 ILE A N 1
ATOM 873 C CA . ILE A 1 118 ? 3.652 -15.629 -2.034 1.00 95.75 118 ILE A CA 1
ATOM 874 C C . ILE A 1 118 ? 3.062 -15.107 -3.348 1.00 95.75 118 ILE A C 1
ATOM 876 O O . ILE A 1 118 ? 3.395 -15.612 -4.421 1.00 95.75 118 ILE A O 1
ATOM 880 N N . VAL A 1 119 ? 2.209 -14.080 -3.283 1.00 94.81 119 VAL A N 1
ATOM 881 C CA . VAL A 1 119 ? 1.554 -13.535 -4.480 1.00 94.81 119 VAL A CA 1
ATOM 882 C C . VAL A 1 119 ? 2.578 -12.871 -5.400 1.00 94.81 119 VAL A C 1
ATOM 884 O O . VAL A 1 119 ? 2.469 -13.008 -6.613 1.00 94.81 119 VAL A O 1
ATOM 887 N N . SER A 1 120 ? 3.610 -12.224 -4.856 1.00 91.81 120 SER A N 1
ATOM 888 C CA . SER A 1 120 ? 4.678 -11.608 -5.651 1.00 91.81 120 SER A CA 1
ATOM 889 C C . SER A 1 120 ? 5.510 -12.628 -6.422 1.00 91.81 120 SER A C 1
ATOM 891 O O . SER A 1 120 ? 5.843 -12.381 -7.579 1.00 91.81 120 SER A O 1
ATOM 893 N N . ILE A 1 121 ? 5.818 -13.786 -5.827 1.00 92.00 121 ILE A N 1
ATOM 894 C CA . ILE A 1 121 ? 6.507 -14.881 -6.527 1.00 92.00 121 ILE A CA 1
ATOM 895 C C . ILE A 1 121 ? 5.656 -15.369 -7.705 1.00 92.00 121 ILE A C 1
ATOM 897 O O . ILE A 1 121 ? 6.151 -15.460 -8.829 1.00 92.00 121 ILE A O 1
ATOM 901 N N . LEU A 1 122 ? 4.363 -15.622 -7.472 1.00 91.62 122 LEU A N 1
ATOM 902 C CA . LEU A 1 122 ? 3.442 -16.069 -8.523 1.00 91.62 122 LEU A CA 1
ATOM 903 C C . LEU A 1 122 ? 3.267 -15.012 -9.620 1.00 91.62 122 LEU A C 1
ATOM 905 O O . LEU A 1 122 ? 3.312 -15.335 -10.805 1.00 91.62 122 LEU A O 1
ATOM 909 N N . ALA A 1 123 ? 3.110 -13.745 -9.235 1.00 88.19 123 ALA A N 1
ATOM 910 C CA . ALA A 1 123 ? 2.974 -12.629 -10.161 1.00 88.19 123 ALA A CA 1
ATOM 911 C C . ALA A 1 123 ? 4.240 -12.424 -10.999 1.00 88.19 123 ALA A C 1
ATOM 913 O O . ALA A 1 123 ? 4.127 -12.135 -12.186 1.00 88.19 123 ALA A O 1
ATOM 914 N N . SER A 1 124 ? 5.426 -12.613 -10.412 1.00 87.00 124 SER A N 1
ATOM 915 C CA . SER A 1 124 ? 6.702 -12.523 -11.134 1.00 87.00 124 SER A CA 1
ATOM 916 C C . SER A 1 124 ? 6.824 -13.635 -12.171 1.00 87.00 124 SER A C 1
ATOM 918 O O . SER A 1 124 ? 7.116 -13.353 -13.327 1.00 87.00 124 SER A O 1
ATOM 920 N N . GLY A 1 125 ? 6.497 -14.878 -11.793 1.00 85.62 125 GLY A N 1
ATOM 921 C CA . GLY A 1 125 ? 6.452 -15.996 -12.738 1.00 85.62 125 GLY A CA 1
ATOM 922 C C . GLY A 1 125 ? 5.481 -15.733 -13.891 1.00 85.62 125 GLY A C 1
ATOM 923 O O . GLY A 1 125 ? 5.846 -15.868 -15.054 1.00 85.62 125 GLY A O 1
ATOM 924 N N . LEU A 1 126 ? 4.261 -15.273 -13.592 1.00 84.94 126 LEU A N 1
ATOM 925 C CA . LEU A 1 126 ? 3.283 -14.913 -14.624 1.00 84.94 126 LEU A CA 1
ATOM 926 C C . LEU A 1 126 ? 3.771 -13.770 -15.524 1.00 84.94 126 LEU A C 1
ATOM 928 O O . LEU A 1 126 ? 3.555 -13.827 -16.729 1.00 84.94 126 LEU A O 1
ATOM 932 N N . ALA A 1 127 ? 4.439 -12.757 -14.968 1.00 82.81 127 ALA A N 1
ATOM 933 C CA . ALA A 1 127 ? 4.946 -11.607 -15.716 1.00 82.81 127 ALA A CA 1
ATOM 934 C C . ALA A 1 127 ? 6.128 -11.933 -16.647 1.00 82.81 127 ALA A C 1
ATOM 936 O O . ALA A 1 127 ? 6.413 -11.142 -17.550 1.00 82.81 127 ALA A O 1
ATOM 937 N N . ASP A 1 128 ? 6.810 -13.060 -16.432 1.00 82.88 128 ASP A N 1
ATOM 938 C CA . ASP A 1 128 ? 7.881 -13.543 -17.308 1.00 82.88 128 ASP A CA 1
ATOM 939 C C . ASP A 1 128 ? 7.349 -14.415 -18.458 1.00 82.88 128 ASP A C 1
ATOM 941 O O . ASP A 1 128 ? 7.909 -14.383 -19.551 1.00 82.88 128 ASP A O 1
ATOM 945 N N . PHE A 1 129 ? 6.244 -15.145 -18.255 1.00 80.69 129 PHE A N 1
ATOM 946 C CA . PHE A 1 129 ? 5.594 -15.938 -19.314 1.00 80.69 129 PHE A CA 1
ATOM 947 C C . PHE A 1 129 ? 4.563 -15.154 -20.138 1.00 80.69 129 PHE A C 1
ATOM 949 O O . PHE A 1 129 ? 4.166 -15.590 -21.217 1.00 80.69 129 PHE A O 1
ATOM 956 N N . SER A 1 130 ? 4.097 -14.016 -19.629 1.00 73.19 130 SER A N 1
ATOM 957 C CA . SER A 1 130 ? 3.025 -13.222 -20.223 1.00 73.19 130 SER A CA 1
ATOM 958 C C . SER A 1 130 ? 3.561 -11.980 -20.930 1.00 73.19 130 SER A C 1
ATOM 960 O O . SER A 1 130 ? 4.243 -11.155 -20.324 1.00 73.19 130 SER A O 1
ATOM 962 N N . ASN A 1 131 ? 3.129 -11.753 -22.174 1.00 74.44 131 ASN A N 1
ATOM 963 C CA . ASN A 1 131 ? 3.364 -10.485 -22.880 1.00 74.44 131 ASN A CA 1
ATOM 964 C C . ASN A 1 131 ? 2.531 -9.312 -22.305 1.00 74.44 131 ASN A C 1
ATOM 966 O O . ASN A 1 131 ? 2.638 -8.180 -22.768 1.00 74.44 131 ASN A O 1
ATOM 970 N N . TYR A 1 132 ? 1.726 -9.534 -21.255 1.00 75.75 132 TYR A N 1
ATOM 971 C CA . TYR A 1 132 ? 0.841 -8.528 -20.654 1.00 75.75 132 TYR A CA 1
ATOM 972 C C . TYR A 1 132 ? 1.445 -7.785 -19.446 1.00 75.75 132 TYR A C 1
ATOM 974 O O . TYR A 1 132 ? 0.697 -7.273 -18.609 1.00 75.75 132 TYR A O 1
ATOM 982 N N . ARG A 1 133 ? 2.779 -7.671 -19.328 1.00 79.50 133 ARG A N 1
ATOM 983 C CA . ARG A 1 133 ? 3.455 -6.972 -18.205 1.00 79.50 133 ARG A CA 1
ATOM 984 C C . ARG A 1 133 ? 2.921 -5.548 -17.973 1.00 79.50 133 ARG A C 1
ATOM 986 O O . ARG A 1 133 ? 2.729 -5.129 -16.829 1.00 79.50 133 ARG A O 1
ATOM 993 N N . LYS A 1 134 ? 2.616 -4.819 -19.053 1.00 79.56 134 LYS A N 1
ATOM 994 C CA . LYS A 1 134 ? 1.978 -3.490 -19.015 1.00 79.56 134 LYS A CA 1
ATOM 995 C C . LYS A 1 134 ? 0.595 -3.548 -18.370 1.00 79.56 134 LYS A C 1
ATOM 997 O O . LYS A 1 134 ? 0.291 -2.772 -17.466 1.00 79.56 134 LYS A O 1
ATOM 1002 N N . THR A 1 135 ? -0.231 -4.491 -18.807 1.00 83.88 135 THR A N 1
ATOM 1003 C CA . THR A 1 135 ? -1.586 -4.694 -18.290 1.00 83.88 135 THR A CA 1
ATOM 1004 C C . THR A 1 135 ? -1.556 -5.097 -16.819 1.00 83.88 135 THR A C 1
ATOM 1006 O O . THR A 1 135 ? -2.352 -4.581 -16.043 1.00 83.88 135 THR A O 1
ATOM 1009 N N . MET A 1 136 ? -0.597 -5.935 -16.409 1.00 84.62 136 MET A N 1
ATOM 1010 C CA . MET A 1 136 ? -0.406 -6.318 -15.006 1.00 84.62 136 MET A CA 1
ATOM 1011 C C . MET A 1 136 ? -0.028 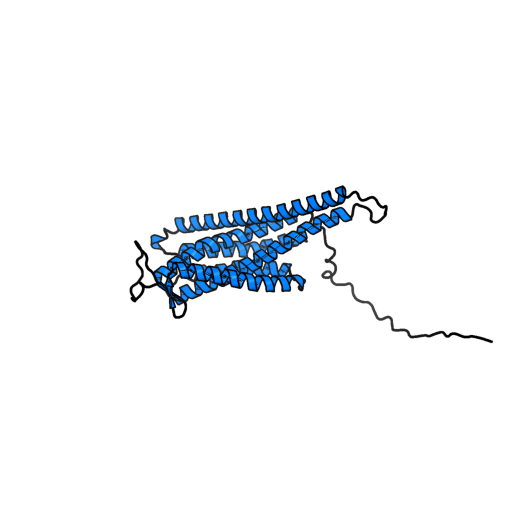-5.124 -14.123 1.00 84.62 136 MET A C 1
ATOM 1013 O O . MET A 1 136 ? -0.597 -4.968 -13.045 1.00 84.62 136 MET A O 1
ATOM 1017 N N . MET A 1 137 ? 0.874 -4.252 -14.586 1.00 86.25 137 MET A N 1
ATOM 1018 C CA . MET A 1 137 ? 1.240 -3.025 -13.869 1.00 86.25 137 MET A CA 1
ATOM 1019 C C . MET A 1 137 ? 0.049 -2.064 -13.737 1.00 86.25 137 MET A C 1
ATOM 1021 O O . MET A 1 137 ? -0.221 -1.531 -12.665 1.00 86.25 137 MET A O 1
ATOM 1025 N N . MET A 1 138 ? -0.708 -1.868 -14.818 1.00 85.00 138 MET A N 1
ATOM 1026 C CA . MET A 1 138 ? -1.897 -1.011 -14.808 1.00 85.00 138 MET A CA 1
ATOM 1027 C C . MET A 1 138 ? -2.998 -1.563 -13.900 1.00 85.00 138 MET A C 1
ATOM 1029 O O . MET A 1 138 ? -3.638 -0.812 -13.162 1.00 85.00 138 MET A O 1
ATOM 1033 N N . ALA A 1 139 ? -3.213 -2.878 -13.948 1.00 88.31 139 ALA A N 1
ATOM 1034 C CA . ALA A 1 139 ? -4.202 -3.558 -13.132 1.00 88.31 139 ALA A CA 1
ATOM 1035 C C . ALA A 1 139 ? -3.850 -3.483 -11.643 1.00 88.31 139 ALA A C 1
ATOM 1037 O O . ALA A 1 139 ? -4.739 -3.207 -10.842 1.00 88.31 139 ALA A O 1
ATOM 1038 N N . SER A 1 140 ? -2.579 -3.663 -11.264 1.00 89.44 140 SER A N 1
ATOM 1039 C CA . SER A 1 140 ? -2.159 -3.598 -9.859 1.00 89.44 140 SER A CA 1
ATOM 1040 C C . SER A 1 140 ? -2.290 -2.189 -9.278 1.00 89.44 140 SER A C 1
ATOM 1042 O O . SER A 1 140 ? -2.834 -2.046 -8.186 1.00 89.44 140 SER A O 1
ATOM 1044 N N . ILE A 1 141 ? -1.910 -1.142 -10.020 1.00 89.31 141 ILE A N 1
ATOM 1045 C CA . ILE A 1 141 ? -2.086 0.260 -9.592 1.00 89.31 141 ILE A CA 1
ATOM 1046 C C . ILE A 1 141 ? -3.572 0.602 -9.434 1.00 89.31 141 ILE A C 1
ATOM 1048 O O . ILE A 1 141 ? -3.972 1.229 -8.452 1.00 89.31 141 ILE A O 1
ATOM 1052 N N . TYR A 1 142 ? -4.405 0.174 -10.386 1.00 89.25 142 TYR A N 1
ATOM 1053 C CA . TYR A 1 142 ? -5.845 0.410 -10.319 1.00 89.25 142 TYR A CA 1
ATOM 1054 C C . TYR A 1 142 ? -6.481 -0.323 -9.140 1.00 89.25 142 TYR A C 1
ATOM 1056 O O . TYR A 1 142 ? -7.226 0.277 -8.369 1.00 89.25 142 TYR A O 1
ATOM 1064 N N . LEU A 1 143 ? -6.151 -1.603 -8.968 1.00 92.06 143 LEU A N 1
ATOM 1065 C CA . LEU A 1 143 ? -6.641 -2.406 -7.859 1.00 92.06 143 LEU A CA 1
ATOM 1066 C C . LEU A 1 143 ? -6.200 -1.807 -6.517 1.00 92.06 143 LEU A C 1
ATOM 1068 O O . LEU A 1 143 ? -7.009 -1.721 -5.599 1.00 92.06 143 LEU A O 1
ATOM 1072 N N . PHE A 1 144 ? -4.962 -1.317 -6.423 1.00 91.75 144 PHE A N 1
ATOM 1073 C CA . PHE A 1 144 ? -4.443 -0.643 -5.234 1.00 91.75 144 PHE A CA 1
ATOM 1074 C C . PHE A 1 144 ? -5.245 0.618 -4.880 1.00 91.75 144 PHE A C 1
ATOM 1076 O O . PHE A 1 144 ? -5.644 0.792 -3.729 1.00 91.75 144 PHE A O 1
ATOM 1083 N N . GLY A 1 145 ? -5.541 1.467 -5.868 1.00 89.38 145 GLY A N 1
ATOM 1084 C CA . GLY A 1 145 ? -6.351 2.670 -5.665 1.00 89.38 145 GLY A CA 1
ATOM 1085 C C . GLY A 1 145 ? -7.817 2.371 -5.327 1.00 89.38 145 GLY A C 1
ATOM 1086 O O . GLY A 1 145 ? -8.381 2.998 -4.432 1.00 89.38 145 GLY A O 1
ATOM 1087 N N . VAL A 1 146 ? -8.430 1.383 -5.987 1.00 91.75 146 VAL A N 1
ATOM 1088 C CA . VAL A 1 146 ? -9.833 0.993 -5.752 1.00 91.75 146 VAL A CA 1
ATOM 1089 C C . VAL A 1 146 ? -10.021 0.346 -4.384 1.00 91.75 146 VAL A C 1
ATOM 1091 O O . VAL A 1 146 ? -10.994 0.652 -3.698 1.00 91.75 146 VAL A O 1
ATOM 1094 N N . LEU A 1 147 ? -9.084 -0.498 -3.947 1.00 93.25 147 LEU A N 1
ATOM 1095 C CA . LEU A 1 147 ? -9.126 -1.118 -2.619 1.00 93.25 147 LEU A CA 1
ATOM 1096 C C . LEU A 1 147 ? -9.001 -0.099 -1.480 1.00 93.25 147 LEU A C 1
ATOM 1098 O O . LEU A 1 147 ? -9.398 -0.397 -0.356 1.00 93.25 147 LEU A O 1
ATOM 1102 N N . ALA A 1 148 ? -8.494 1.106 -1.751 1.00 91.19 148 ALA A N 1
ATOM 1103 C CA . ALA A 1 148 ? -8.447 2.176 -0.762 1.00 91.19 148 ALA A CA 1
ATOM 1104 C C . ALA A 1 148 ? -9.803 2.892 -0.567 1.00 91.19 148 ALA A C 1
ATOM 1106 O O . ALA A 1 148 ? -10.028 3.483 0.485 1.00 91.19 148 ALA A O 1
ATOM 1107 N N . LEU A 1 149 ? -10.722 2.823 -1.537 1.00 90.12 149 LEU A N 1
ATOM 1108 C CA . LEU A 1 149 ? -12.033 3.489 -1.484 1.00 90.12 149 LEU A CA 1
ATOM 1109 C C . LEU A 1 149 ? -12.985 2.969 -0.392 1.00 90.12 149 LEU A C 1
ATOM 1111 O O . LEU A 1 149 ? -13.611 3.796 0.275 1.00 90.12 149 LEU A O 1
ATOM 1115 N N . PRO A 1 150 ? -13.138 1.645 -0.174 1.00 91.31 150 PRO A N 1
ATOM 1116 C CA . PRO A 1 150 ? -14.083 1.155 0.823 1.00 91.31 150 PRO A CA 1
ATOM 1117 C C . PRO A 1 150 ? -13.733 1.584 2.252 1.00 91.31 150 PRO A C 1
ATOM 1119 O O . PRO A 1 150 ? -14.638 1.621 3.080 1.00 91.31 150 PRO A O 1
ATOM 1122 N N . PHE A 1 151 ? -12.489 1.988 2.554 1.00 87.31 151 PHE A N 1
ATOM 1123 C CA . PHE A 1 151 ? -12.118 2.447 3.899 1.00 87.31 151 PHE A CA 1
ATOM 1124 C C . PHE A 1 151 ? -13.032 3.568 4.415 1.00 87.31 151 PHE A C 1
ATOM 1126 O O . PHE A 1 151 ? -13.407 3.519 5.581 1.00 87.31 151 PHE A O 1
ATOM 1133 N N . ALA A 1 152 ? -13.469 4.517 3.576 1.00 86.25 152 ALA A N 1
ATOM 1134 C CA . ALA A 1 152 ? -14.380 5.591 3.996 1.00 86.25 152 ALA A CA 1
ATOM 1135 C C . ALA A 1 152 ? -15.733 5.092 4.536 1.00 86.25 152 ALA A C 1
ATOM 1137 O O . ALA A 1 152 ? -16.346 5.783 5.347 1.00 86.25 152 ALA A O 1
ATOM 1138 N N . GLY A 1 153 ? -16.202 3.922 4.092 1.00 84.44 153 GLY A N 1
ATOM 1139 C CA . GLY A 1 153 ? -17.466 3.333 4.537 1.00 84.44 153 GLY A CA 1
ATOM 1140 C C . GLY A 1 153 ? -17.349 2.475 5.799 1.00 84.44 153 GLY A C 1
ATOM 1141 O O . GLY A 1 153 ? -18.361 2.196 6.433 1.00 84.44 153 GLY A O 1
ATOM 1142 N N . LEU A 1 154 ? -16.137 2.060 6.188 1.00 85.56 154 LEU A N 1
ATOM 1143 C CA . LEU A 1 154 ? -15.919 1.145 7.312 1.00 85.56 154 LEU A CA 1
ATOM 1144 C C . LEU A 1 154 ? -15.731 1.899 8.641 1.00 85.56 154 LEU A C 1
ATOM 1146 O O . LEU A 1 154 ? -14.650 1.901 9.224 1.00 85.56 154 LEU A O 1
ATOM 1150 N N . THR A 1 155 ? -16.794 2.539 9.128 1.00 81.31 155 THR A N 1
ATOM 1151 C CA . THR A 1 155 ? -16.750 3.423 10.313 1.00 81.31 155 THR A CA 1
ATOM 1152 C C . THR A 1 155 ? -17.431 2.857 11.561 1.00 81.31 155 THR A C 1
ATOM 1154 O O . THR A 1 155 ? -17.408 3.492 12.616 1.00 81.31 155 THR A O 1
ATOM 1157 N N . GLY A 1 156 ? -18.052 1.679 11.452 1.00 78.69 156 GLY A N 1
ATOM 1158 C CA . GLY A 1 156 ? -18.748 1.007 12.548 1.00 78.69 156 GLY A CA 1
ATOM 1159 C C . GLY A 1 156 ? -17.831 0.535 13.682 1.00 78.69 156 GLY A C 1
ATOM 1160 O O . GLY A 1 156 ? -16.649 0.262 13.492 1.00 78.69 156 GLY A O 1
ATOM 1161 N N . ASN A 1 157 ? -18.397 0.423 14.886 1.00 80.31 157 ASN A N 1
ATOM 1162 C CA . ASN A 1 157 ? -17.693 0.023 16.114 1.00 80.31 157 ASN A CA 1
ATOM 1163 C C . ASN A 1 157 ? -18.019 -1.418 16.535 1.00 80.31 157 ASN A C 1
ATOM 1165 O O . ASN A 1 157 ? -18.238 -1.706 17.709 1.00 80.31 157 ASN A O 1
ATOM 1169 N N . ASP A 1 158 ? -18.083 -2.324 15.574 1.00 88.44 158 ASP A N 1
ATOM 1170 C CA . ASP A 1 158 ? -18.388 -3.738 15.766 1.00 88.44 158 ASP A CA 1
ATOM 1171 C C . ASP A 1 158 ? -17.263 -4.625 15.225 1.00 88.44 158 ASP A C 1
ATOM 1173 O O . ASP A 1 158 ? -16.422 -4.219 14.419 1.00 88.44 158 ASP A O 1
ATOM 1177 N N . TYR A 1 159 ? -17.255 -5.880 15.672 1.00 87.50 159 TYR A N 1
ATOM 1178 C CA . TYR A 1 159 ? -16.278 -6.874 15.226 1.00 87.50 159 TYR A CA 1
ATOM 1179 C C . TYR A 1 159 ? -16.342 -7.137 13.714 1.00 87.50 159 TYR A C 1
ATOM 1181 O O . TYR A 1 159 ? -15.319 -7.480 13.121 1.00 87.50 159 TYR A O 1
ATOM 1189 N N . GLY A 1 160 ? -17.506 -6.949 13.078 1.00 88.75 160 GLY A N 1
ATOM 1190 C CA . GLY A 1 160 ? -17.653 -7.059 11.627 1.00 88.75 160 GLY A CA 1
ATOM 1191 C C . GLY A 1 160 ? -16.801 -6.022 10.899 1.00 88.75 160 GLY A C 1
ATOM 1192 O O . GLY A 1 160 ? -16.013 -6.375 10.021 1.00 88.75 160 GLY A O 1
ATOM 1193 N N . HIS A 1 161 ? -16.878 -4.763 11.331 1.00 90.06 161 HIS A N 1
ATOM 1194 C CA . HIS A 1 161 ? -16.061 -3.676 10.791 1.00 90.06 161 HIS A CA 1
ATOM 1195 C C . HIS A 1 161 ? -14.571 -3.837 11.093 1.00 90.06 161 HIS A C 1
ATOM 1197 O O . HIS A 1 161 ? -13.754 -3.620 10.197 1.00 90.06 161 HIS A O 1
ATOM 1203 N N . LEU A 1 162 ? -14.194 -4.277 12.303 1.00 89.94 162 LEU A N 1
ATOM 1204 C CA . LEU A 1 162 ? -12.788 -4.569 12.615 1.00 89.94 162 LEU A CA 1
ATOM 1205 C C . LEU A 1 162 ? -12.223 -5.643 11.674 1.00 89.94 162 LEU A C 1
ATOM 1207 O O . LEU A 1 162 ? -11.135 -5.466 11.117 1.00 89.94 162 LEU A O 1
ATOM 1211 N N . ASN A 1 163 ? -12.957 -6.742 11.482 1.00 91.94 163 ASN A N 1
ATOM 1212 C CA . ASN A 1 163 ? -12.540 -7.826 10.596 1.00 91.94 163 ASN A CA 1
ATOM 1213 C C . ASN A 1 163 ? -12.443 -7.341 9.149 1.00 91.94 163 ASN A C 1
ATOM 1215 O O . ASN A 1 163 ? -11.433 -7.591 8.497 1.00 91.94 163 ASN A O 1
ATOM 1219 N N . ALA A 1 164 ? -13.429 -6.581 8.669 1.00 92.44 164 ALA A N 1
ATOM 1220 C CA . ALA A 1 164 ? -13.419 -6.041 7.316 1.00 92.44 164 ALA A CA 1
ATOM 1221 C C . ALA A 1 164 ? -12.247 -5.062 7.086 1.00 92.44 164 ALA A C 1
ATOM 1223 O O . ALA A 1 164 ? -11.552 -5.186 6.079 1.00 92.44 164 ALA A O 1
ATOM 1224 N N . LEU A 1 165 ? -11.946 -4.167 8.041 1.00 91.62 165 LEU A N 1
ATOM 1225 C CA . LEU A 1 165 ? -10.764 -3.289 7.999 1.00 91.62 165 LEU A CA 1
ATOM 1226 C C . LEU A 1 165 ? -9.461 -4.097 7.963 1.00 91.62 165 LEU A C 1
ATOM 1228 O O . LEU A 1 165 ? -8.545 -3.774 7.207 1.00 91.62 165 LEU A O 1
ATOM 1232 N N . SER A 1 166 ? -9.382 -5.157 8.767 1.00 92.62 166 SER A N 1
ATOM 1233 C CA . SER A 1 166 ? -8.200 -6.015 8.869 1.00 92.62 166 SER A CA 1
ATOM 1234 C C . SER A 1 166 ? -7.965 -6.818 7.589 1.00 92.62 166 SER A C 1
ATOM 1236 O O . SER A 1 166 ? -6.845 -6.861 7.083 1.00 92.62 166 SER A O 1
ATOM 1238 N N . THR A 1 167 ? -9.020 -7.408 7.023 1.00 93.69 167 THR A N 1
ATOM 1239 C CA . THR A 1 167 ? -8.961 -8.118 5.742 1.00 93.69 167 THR A CA 1
ATOM 1240 C C . THR A 1 167 ? -8.590 -7.165 4.616 1.00 93.69 167 THR A C 1
ATOM 1242 O O . THR A 1 167 ? -7.681 -7.460 3.843 1.00 93.69 167 THR A O 1
ATOM 1245 N N . LEU A 1 168 ? -9.232 -5.997 4.548 1.00 94.00 168 LEU A N 1
ATOM 1246 C CA . LEU A 1 168 ? -8.944 -5.000 3.524 1.00 94.00 168 LEU A CA 1
ATOM 1247 C C . LEU A 1 168 ? -7.492 -4.512 3.607 1.00 94.00 168 LEU A C 1
ATOM 1249 O O . LEU A 1 168 ? -6.845 -4.389 2.571 1.00 94.00 168 LEU A O 1
ATOM 1253 N N . TYR A 1 169 ? -6.959 -4.318 4.820 1.00 94.06 169 TYR A N 1
ATOM 1254 C CA . TYR A 1 169 ? -5.547 -3.999 5.047 1.00 94.06 169 TYR A CA 1
ATOM 1255 C C . TYR A 1 169 ? -4.604 -5.079 4.501 1.00 94.06 169 TYR A C 1
ATOM 1257 O O . TYR A 1 169 ? -3.662 -4.764 3.779 1.00 94.06 169 TYR A O 1
ATOM 1265 N N . VAL A 1 170 ? -4.872 -6.358 4.781 1.00 95.25 170 VAL A N 1
ATOM 1266 C CA . VAL A 1 170 ? -4.052 -7.460 4.251 1.00 95.25 170 VAL A CA 1
ATOM 1267 C C . VAL A 1 170 ? -4.095 -7.485 2.720 1.00 95.25 170 VAL A C 1
ATOM 1269 O O . VAL A 1 170 ? -3.047 -7.591 2.081 1.00 95.25 170 VAL A O 1
ATOM 1272 N N . VAL A 1 171 ? -5.279 -7.335 2.120 1.00 95.62 171 VAL A N 1
ATOM 1273 C CA . VAL A 1 171 ? -5.448 -7.358 0.659 1.00 95.62 171 VAL A CA 1
ATOM 1274 C C . VAL A 1 171 ? -4.742 -6.169 0.001 1.00 95.62 171 VAL A C 1
ATOM 1276 O O . VAL A 1 171 ? -3.955 -6.367 -0.923 1.00 95.62 171 VAL A O 1
ATOM 1279 N N . ILE A 1 172 ? -4.955 -4.940 0.485 1.00 94.38 172 ILE A N 1
ATOM 1280 C CA . ILE A 1 172 ? -4.343 -3.744 -0.113 1.00 94.38 172 ILE A CA 1
ATOM 1281 C C . ILE A 1 172 ? -2.816 -3.746 0.028 1.00 94.38 172 ILE A C 1
ATOM 1283 O O . ILE A 1 172 ? -2.114 -3.373 -0.911 1.00 94.38 172 ILE A O 1
ATOM 1287 N N . SER A 1 173 ? -2.281 -4.215 1.159 1.00 93.81 173 SER A N 1
ATOM 1288 C CA . SER A 1 173 ? -0.836 -4.342 1.352 1.00 93.81 173 SER A CA 1
ATOM 1289 C C . SER A 1 173 ? -0.230 -5.446 0.482 1.00 93.81 173 SER A C 1
ATOM 1291 O O . SER A 1 173 ? 0.854 -5.250 -0.062 1.00 93.81 173 SER A O 1
ATOM 1293 N N . THR A 1 174 ? -0.951 -6.550 0.255 1.00 94.62 174 THR A N 1
ATOM 1294 C CA . THR A 1 174 ? -0.538 -7.595 -0.700 1.00 94.62 174 THR A CA 1
ATOM 1295 C C . THR A 1 174 ? -0.450 -7.038 -2.121 1.00 94.62 174 THR A C 1
ATOM 1297 O O . THR A 1 174 ? 0.566 -7.208 -2.789 1.00 94.62 174 THR A O 1
ATOM 1300 N N . VAL A 1 175 ? -1.484 -6.321 -2.578 1.00 93.94 175 VAL A N 1
ATOM 1301 C CA . VAL A 1 175 ? -1.507 -5.706 -3.918 1.00 93.94 175 VAL A CA 1
ATOM 1302 C C . VAL A 1 175 ? -0.410 -4.649 -4.067 1.00 93.94 175 VAL A C 1
ATOM 1304 O O . VAL A 1 175 ? 0.233 -4.591 -5.114 1.00 93.94 175 VAL A O 1
ATOM 1307 N N . SER A 1 176 ? -0.156 -3.860 -3.017 1.00 92.31 176 SER A N 1
ATOM 1308 C CA . SER A 1 176 ? 0.949 -2.894 -2.981 1.00 92.31 176 SER A CA 1
ATOM 1309 C C . SER A 1 176 ? 2.298 -3.568 -3.236 1.00 92.31 176 SER A C 1
ATOM 1311 O O . SER A 1 176 ? 3.060 -3.109 -4.082 1.00 92.31 176 SER A O 1
ATOM 1313 N N . GLY A 1 177 ? 2.583 -4.693 -2.575 1.00 91.06 177 GLY A N 1
ATOM 1314 C CA . GLY A 1 177 ? 3.849 -5.397 -2.782 1.00 91.06 177 GLY A CA 1
ATOM 1315 C C . GLY A 1 177 ? 3.974 -6.079 -4.147 1.00 91.06 177 GLY A C 1
ATOM 1316 O O . GLY A 1 177 ? 5.034 -6.045 -4.765 1.00 91.06 177 GLY A O 1
ATOM 1317 N N . VAL A 1 178 ? 2.877 -6.606 -4.699 1.00 90.81 178 VAL A N 1
ATOM 1318 C CA . VAL A 1 178 ? 2.877 -7.098 -6.091 1.00 90.81 178 VAL A CA 1
ATOM 1319 C C . VAL A 1 178 ? 3.227 -5.968 -7.059 1.00 90.81 178 VAL A C 1
ATOM 1321 O O . VAL A 1 178 ? 4.036 -6.148 -7.969 1.00 90.81 178 VAL A O 1
ATOM 1324 N N . TYR A 1 179 ? 2.645 -4.785 -6.849 1.00 89.19 179 TYR A N 1
ATOM 1325 C CA . TYR A 1 179 ? 2.974 -3.592 -7.618 1.00 89.19 179 TYR A CA 1
ATOM 1326 C C . TYR A 1 179 ? 4.462 -3.219 -7.496 1.00 89.19 179 TYR A C 1
ATOM 1328 O O . TYR A 1 179 ? 5.094 -3.002 -8.527 1.00 89.19 179 TYR A O 1
ATOM 1336 N N . THR A 1 180 ? 5.048 -3.197 -6.292 1.00 89.12 180 THR A N 1
ATOM 1337 C CA . THR A 1 180 ? 6.464 -2.818 -6.114 1.00 89.12 180 THR A CA 1
ATOM 1338 C C . THR A 1 180 ? 7.426 -3.824 -6.742 1.00 89.12 180 THR A C 1
ATOM 1340 O O . THR A 1 180 ? 8.474 -3.435 -7.257 1.00 89.12 180 THR A O 1
ATOM 1343 N N . VAL A 1 181 ? 7.074 -5.110 -6.762 1.00 89.75 181 VAL A N 1
ATOM 1344 C CA . VAL A 1 181 ? 7.864 -6.144 -7.443 1.00 89.75 181 VAL A CA 1
ATOM 1345 C C . VAL A 1 181 ? 7.801 -5.976 -8.960 1.00 89.75 181 VAL A C 1
ATOM 1347 O O . VAL A 1 181 ? 8.838 -6.007 -9.628 1.00 89.75 181 VAL A O 1
ATOM 1350 N N . ILE A 1 182 ? 6.612 -5.712 -9.512 1.00 87.62 182 ILE A N 1
ATOM 1351 C CA . ILE A 1 182 ? 6.465 -5.385 -10.935 1.00 87.62 182 ILE A CA 1
ATOM 1352 C C . ILE A 1 182 ? 7.254 -4.111 -11.259 1.00 87.62 182 ILE A C 1
ATOM 1354 O O . ILE A 1 182 ? 7.992 -4.104 -12.241 1.00 87.62 182 ILE A O 1
ATOM 1358 N N . GLU A 1 183 ? 7.173 -3.071 -10.426 1.00 85.56 183 GLU A N 1
ATOM 1359 C CA . GLU A 1 183 ? 7.947 -1.832 -10.559 1.00 85.56 183 GLU A CA 1
ATOM 1360 C C . GLU A 1 183 ? 9.460 -2.122 -10.599 1.00 85.56 183 GLU A C 1
ATOM 1362 O O . GLU A 1 183 ? 10.156 -1.711 -11.529 1.00 85.56 183 GLU A O 1
ATOM 1367 N N . ALA A 1 184 ? 9.979 -2.918 -9.662 1.00 85.62 184 ALA A N 1
ATOM 1368 C CA . ALA A 1 184 ? 11.391 -3.295 -9.638 1.00 85.62 184 ALA A CA 1
ATOM 1369 C C . ALA A 1 184 ? 11.832 -4.033 -10.919 1.00 85.62 184 ALA A C 1
ATOM 1371 O O . ALA A 1 184 ? 12.957 -3.840 -11.388 1.00 85.62 184 ALA A O 1
ATOM 1372 N N . SER A 1 185 ? 10.936 -4.812 -11.538 1.00 84.88 185 SER A N 1
ATOM 1373 C CA . SER A 1 185 ? 11.205 -5.532 -12.792 1.00 84.88 185 SER A CA 1
ATOM 1374 C C . SER A 1 185 ? 11.394 -4.624 -14.019 1.00 84.88 185 SER A C 1
ATOM 1376 O O . SER A 1 185 ? 11.958 -5.067 -15.022 1.00 84.88 185 SER A O 1
ATOM 1378 N N . TYR A 1 186 ? 10.966 -3.355 -13.961 1.00 79.38 186 TYR A N 1
ATOM 1379 C CA . TYR A 1 186 ? 11.186 -2.386 -15.042 1.00 79.38 186 TYR A CA 1
ATOM 1380 C C . TYR A 1 186 ? 12.586 -1.759 -15.001 1.00 79.38 186 TYR A C 1
ATOM 1382 O O . TYR A 1 186 ? 13.072 -1.284 -16.028 1.00 79.38 186 TYR A O 1
ATOM 1390 N N . ILE A 1 187 ? 13.294 -1.799 -13.865 1.00 81.12 187 ILE A N 1
ATOM 1391 C CA . ILE A 1 187 ? 14.646 -1.221 -13.748 1.00 81.12 187 ILE A CA 1
ATOM 1392 C C . ILE A 1 187 ? 15.630 -1.876 -14.742 1.00 81.12 187 ILE A C 1
ATOM 1394 O O . ILE A 1 187 ? 16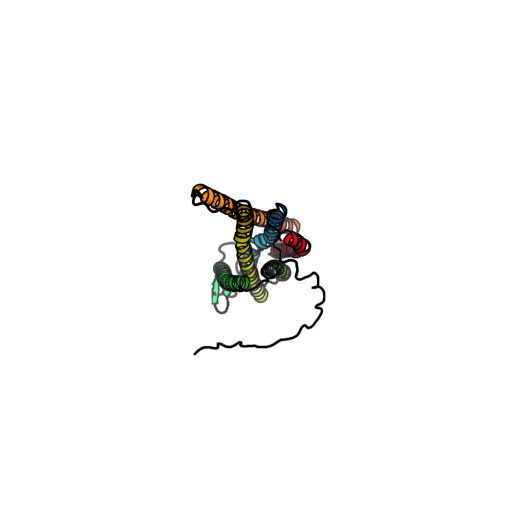.292 -1.137 -15.480 1.00 81.12 187 ILE A O 1
ATOM 1398 N N . PRO A 1 188 ? 15.712 -3.220 -14.860 1.00 76.81 188 PRO A N 1
ATOM 1399 C CA . PRO A 1 188 ? 16.557 -3.867 -15.866 1.00 76.81 188 PRO A CA 1
ATOM 1400 C C . PRO A 1 188 ? 16.204 -3.495 -17.313 1.00 76.81 188 PRO A C 1
ATOM 1402 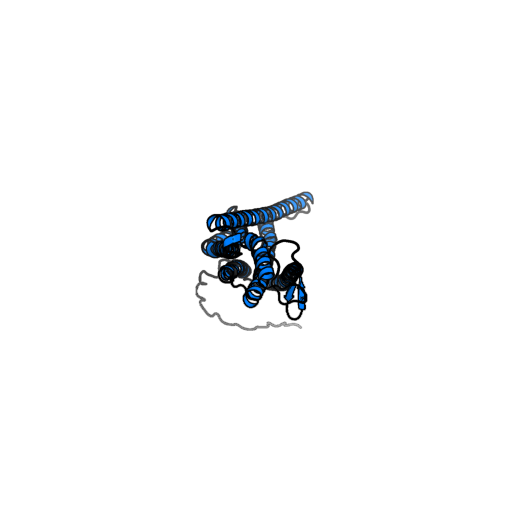O O . PRO A 1 188 ? 17.091 -3.452 -18.166 1.00 76.81 188 PRO A O 1
ATOM 1405 N N . ILE A 1 189 ? 14.938 -3.178 -17.606 1.00 75.38 189 ILE A N 1
ATOM 1406 C CA . ILE A 1 189 ? 14.497 -2.752 -18.943 1.00 75.38 189 ILE A CA 1
ATOM 1407 C C . ILE A 1 189 ? 15.112 -1.386 -19.293 1.00 75.38 189 ILE A C 1
ATOM 1409 O O . ILE A 1 189 ? 15.708 -1.229 -20.363 1.00 75.38 189 ILE A O 1
ATOM 1413 N N . PHE A 1 190 ? 15.089 -0.431 -18.357 1.00 68.50 190 PHE A N 1
ATOM 1414 C CA . PHE A 1 190 ? 15.784 0.854 -18.512 1.00 68.50 190 PHE A CA 1
ATOM 1415 C C . PHE A 1 190 ? 17.311 0.711 -18.580 1.00 68.50 190 PHE A C 1
ATOM 1417 O O . PHE A 1 190 ? 17.988 1.516 -19.222 1.00 68.50 190 PHE A O 1
ATOM 1424 N N . MET A 1 191 ? 17.879 -0.308 -17.930 1.00 70.12 191 MET A N 1
ATOM 1425 C CA . MET A 1 191 ? 19.303 -0.631 -18.063 1.00 70.12 191 MET A CA 1
ATOM 1426 C C . MET A 1 191 ? 19.626 -1.203 -19.451 1.00 70.12 191 MET A C 1
ATOM 1428 O O . MET A 1 191 ? 20.681 -0.910 -20.010 1.00 70.12 191 MET A O 1
ATOM 1432 N N . ARG A 1 192 ? 18.721 -1.978 -20.059 1.00 67.81 192 ARG A N 1
ATOM 1433 C CA . ARG A 1 192 ? 18.938 -2.566 -21.389 1.00 67.81 192 ARG A CA 1
ATOM 1434 C C . ARG A 1 192 ? 18.797 -1.548 -22.523 1.00 67.81 192 ARG A C 1
ATOM 1436 O O . ARG A 1 192 ? 19.552 -1.630 -23.492 1.00 67.81 192 ARG A O 1
ATOM 1443 N N . SER A 1 193 ? 17.912 -0.555 -22.392 1.00 63.50 193 SER A N 1
ATOM 1444 C CA . SER A 1 193 ? 17.709 0.482 -23.420 1.00 63.50 193 SER A CA 1
ATOM 1445 C C . SER A 1 193 ? 18.961 1.324 -23.705 1.00 63.50 193 SER A C 1
ATOM 1447 O O . SER A 1 193 ? 19.100 1.897 -24.784 1.00 63.50 193 SER A O 1
ATOM 1449 N N . VAL A 1 194 ? 19.921 1.356 -22.775 1.00 54.59 194 VAL A N 1
ATOM 1450 C CA . VAL A 1 194 ? 21.199 2.069 -22.932 1.00 54.59 194 VAL A CA 1
ATOM 1451 C C . VAL A 1 194 ? 22.335 1.173 -23.418 1.00 54.59 194 VAL A C 1
ATOM 1453 O O . VAL A 1 194 ? 23.271 1.674 -24.038 1.00 54.59 194 VAL A O 1
ATOM 1456 N N . GLY A 1 195 ? 22.230 -0.139 -23.193 1.00 49.22 195 GLY A N 1
ATOM 1457 C CA . GLY A 1 195 ? 23.167 -1.132 -23.719 1.00 49.22 195 GLY A CA 1
ATOM 1458 C C . GLY A 1 195 ? 23.015 -1.359 -25.226 1.00 49.22 195 GLY A C 1
ATOM 1459 O O . GLY A 1 195 ? 23.999 -1.664 -25.890 1.00 49.22 195 GLY A O 1
ATOM 1460 N N . TRP A 1 196 ? 21.815 -1.159 -25.788 1.00 43.62 196 TRP A N 1
ATOM 1461 C CA . TRP A 1 196 ? 21.588 -1.282 -27.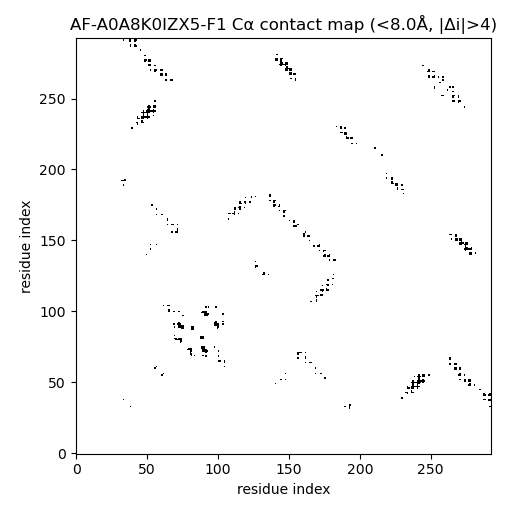235 1.00 43.62 196 TRP A CA 1
ATOM 1462 C C . TRP A 1 196 ? 22.176 -0.095 -28.012 1.00 43.62 196 TRP A C 1
ATOM 1464 O O . TRP A 1 196 ? 22.907 -0.302 -28.978 1.00 43.62 196 TRP A O 1
ATOM 1474 N N . LEU A 1 197 ? 21.983 1.140 -27.537 1.00 45.75 197 LEU A N 1
ATOM 1475 C CA . LEU A 1 197 ? 22.584 2.333 -28.157 1.00 45.75 197 LEU A CA 1
ATOM 1476 C C . LEU A 1 197 ? 24.125 2.310 -28.146 1.00 45.75 197 LEU A C 1
ATOM 1478 O O . LEU A 1 197 ? 24.746 2.905 -29.013 1.00 45.75 197 LEU A O 1
ATOM 1482 N N . GLY A 1 198 ? 24.756 1.588 -27.211 1.00 44.41 198 GLY A N 1
ATOM 1483 C CA . GLY A 1 198 ? 26.209 1.366 -27.208 1.00 44.41 198 GLY A CA 1
ATOM 1484 C C . GLY A 1 198 ? 26.688 0.192 -28.073 1.00 44.41 198 GLY A C 1
ATOM 1485 O O . GLY A 1 198 ? 27.883 0.081 -28.324 1.00 44.41 198 GLY A O 1
ATOM 1486 N N . ARG A 1 199 ? 25.780 -0.686 -28.522 1.00 46.03 199 ARG A N 1
ATOM 1487 C CA . ARG A 1 199 ? 26.079 -1.830 -29.404 1.00 46.03 199 ARG A CA 1
ATOM 1488 C C . ARG A 1 199 ? 25.860 -1.516 -30.888 1.00 46.03 199 ARG A C 1
ATOM 1490 O O . ARG A 1 199 ? 26.289 -2.298 -31.726 1.00 46.03 199 ARG A O 1
ATOM 1497 N N . GLY A 1 200 ? 25.180 -0.408 -31.198 1.00 44.62 200 GLY A N 1
ATOM 1498 C CA . GLY A 1 200 ? 24.893 0.040 -32.565 1.00 44.62 200 GLY A CA 1
ATOM 1499 C C . GLY A 1 200 ? 25.975 0.917 -33.204 1.00 44.62 200 GLY A C 1
ATOM 1500 O O . GLY A 1 200 ? 26.079 0.912 -34.423 1.00 44.62 200 GLY A O 1
ATOM 1501 N N . ASP A 1 201 ? 26.806 1.597 -32.406 1.00 42.00 201 ASP A N 1
ATOM 1502 C CA . ASP A 1 201 ? 27.834 2.536 -32.904 1.00 42.00 201 ASP A CA 1
ATOM 1503 C C . ASP A 1 201 ? 29.274 1.992 -32.847 1.00 42.00 201 ASP A C 1
ATOM 1505 O O . ASP A 1 201 ? 30.233 2.710 -33.123 1.00 42.00 201 ASP A O 1
ATOM 1509 N N . ALA A 1 202 ? 29.450 0.706 -32.533 1.00 45.78 202 ALA A N 1
ATOM 1510 C CA . ALA A 1 202 ? 30.731 0.023 -32.673 1.00 45.78 202 ALA A CA 1
ATOM 1511 C C . ALA A 1 202 ? 30.538 -1.299 -33.426 1.00 45.78 202 ALA A C 1
ATOM 1513 O O . ALA A 1 202 ? 30.248 -2.342 -32.846 1.00 45.78 202 ALA A O 1
ATOM 1514 N N . SER A 1 203 ? 30.736 -1.228 -34.740 1.00 41.81 203 SER A N 1
ATOM 1515 C CA . SER A 1 203 ? 31.294 -2.338 -35.514 1.00 41.81 203 SER A CA 1
ATOM 1516 C C . SER A 1 203 ? 30.407 -3.568 -35.694 1.00 41.81 203 SER A C 1
ATOM 1518 O O . SER A 1 203 ? 30.804 -4.698 -35.426 1.00 41.81 203 SER A O 1
ATOM 1520 N N . ARG A 1 204 ? 29.273 -3.387 -36.374 1.00 43.38 204 ARG A N 1
ATOM 1521 C CA . ARG A 1 204 ? 28.766 -4.427 -37.282 1.00 43.38 204 ARG A CA 1
ATOM 1522 C C . ARG A 1 204 ? 29.550 -4.410 -38.604 1.00 43.38 204 ARG A C 1
ATOM 1524 O O . ARG A 1 204 ? 28.915 -4.335 -39.642 1.00 43.38 204 ARG A O 1
ATOM 1531 N N . LEU A 1 205 ? 30.891 -4.393 -38.532 1.00 48.78 205 LEU A N 1
ATOM 1532 C CA . LEU A 1 205 ? 31.894 -4.587 -39.601 1.00 48.78 205 LEU A CA 1
ATOM 1533 C C . LEU A 1 205 ? 33.300 -4.238 -39.048 1.00 48.78 205 LEU A C 1
ATOM 1535 O O . LEU A 1 205 ? 33.842 -3.194 -39.385 1.00 48.78 205 LEU A O 1
ATOM 1539 N N . GLN A 1 206 ? 33.853 -5.051 -38.140 1.00 41.44 206 GLN A N 1
ATOM 1540 C CA . GLN A 1 206 ? 35.301 -5.315 -37.987 1.00 41.44 206 GLN A CA 1
ATOM 1541 C C . GLN A 1 206 ? 35.550 -6.051 -36.668 1.00 41.44 206 GLN A C 1
ATOM 1543 O O . GLN A 1 206 ? 35.606 -5.440 -35.603 1.00 41.44 206 GLN A O 1
ATOM 1548 N N . ASP A 1 207 ? 35.762 -7.364 -36.765 1.00 52.97 207 ASP A N 1
ATOM 1549 C CA . ASP A 1 207 ? 36.851 -7.966 -35.996 1.00 52.97 207 ASP A CA 1
ATOM 1550 C C . ASP A 1 207 ? 38.128 -7.182 -36.347 1.00 52.97 207 ASP A C 1
ATOM 1552 O O . ASP A 1 207 ? 38.407 -6.958 -37.531 1.00 52.97 207 ASP A O 1
ATOM 1556 N N . PRO A 1 208 ? 38.848 -6.668 -35.339 1.00 49.66 208 PRO A N 1
ATOM 1557 C CA . PRO A 1 208 ? 39.958 -7.467 -34.839 1.00 49.66 208 PRO A CA 1
ATOM 1558 C C . PRO A 1 208 ? 40.101 -7.391 -33.310 1.00 49.66 208 PRO A C 1
ATOM 1560 O O . PRO A 1 208 ? 40.090 -6.318 -32.716 1.00 49.66 208 PRO A O 1
ATOM 1563 N N . GLU A 1 209 ? 40.228 -8.552 -32.669 1.00 48.09 209 GLU A N 1
ATOM 1564 C CA . GLU A 1 209 ? 41.256 -8.915 -31.671 1.00 48.09 209 G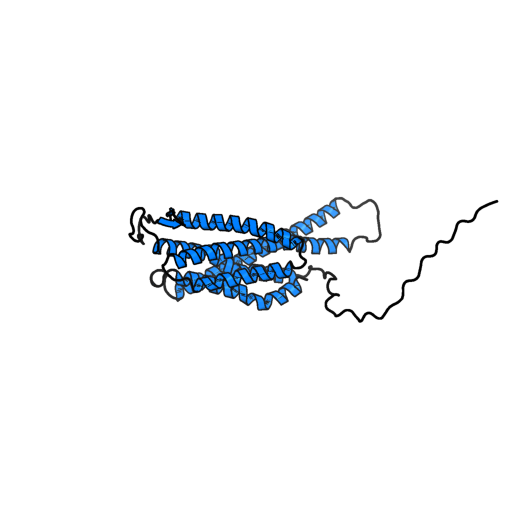LU A CA 1
ATOM 1565 C C . GLU A 1 209 ? 41.805 -7.866 -30.664 1.00 48.09 209 GLU A C 1
ATOM 1567 O O . GLU A 1 209 ? 42.937 -7.973 -30.203 1.00 48.09 209 GLU A O 1
ATOM 1572 N N . GLY A 1 210 ? 41.032 -6.849 -30.270 1.00 47.38 210 GLY A N 1
ATOM 1573 C CA . GLY A 1 210 ? 41.587 -5.712 -29.524 1.00 47.38 210 GLY A CA 1
ATOM 1574 C C . GLY A 1 210 ? 40.590 -4.878 -28.728 1.00 47.38 210 GLY A C 1
ATOM 1575 O O . GLY A 1 210 ? 40.870 -3.715 -28.432 1.00 47.38 210 GLY A O 1
ATOM 1576 N N . THR A 1 211 ? 39.433 -5.427 -28.339 1.00 49.34 211 THR A N 1
ATOM 1577 C CA . THR A 1 211 ? 38.567 -4.719 -27.381 1.00 49.34 211 THR A CA 1
ATOM 1578 C C . THR A 1 211 ? 39.263 -4.696 -26.024 1.00 49.34 211 THR A C 1
ATOM 1580 O O . THR A 1 211 ? 39.200 -5.652 -25.252 1.00 49.34 211 THR A O 1
ATOM 1583 N N . THR A 1 212 ? 39.964 -3.600 -25.734 1.00 52.12 212 THR A N 1
ATOM 1584 C CA . THR A 1 212 ? 40.597 -3.395 -24.432 1.00 52.12 212 THR A CA 1
ATOM 1585 C C . THR A 1 212 ? 39.551 -3.582 -23.318 1.00 52.12 212 THR A C 1
ATOM 1587 O O . THR A 1 212 ? 38.457 -3.011 -23.390 1.00 52.12 212 THR A O 1
ATOM 1590 N N . PRO A 1 213 ? 39.861 -4.329 -22.239 1.00 55.78 213 PRO A N 1
ATOM 1591 C CA . PRO A 1 213 ? 38.926 -4.597 -21.136 1.00 55.78 213 PRO A CA 1
ATOM 1592 C C . PRO A 1 213 ? 38.412 -3.325 -20.430 1.00 55.78 213 PRO A C 1
ATOM 1594 O O . PRO A 1 213 ? 37.485 -3.378 -19.623 1.00 55.78 213 PRO A O 1
ATOM 1597 N N . LEU A 1 214 ? 38.995 -2.162 -20.733 1.00 55.12 214 LEU A N 1
ATOM 1598 C CA . LEU A 1 214 ? 38.593 -0.844 -20.248 1.00 55.12 214 LEU A CA 1
ATOM 1599 C C . LEU A 1 214 ? 37.314 -0.315 -20.921 1.00 55.12 214 LEU A C 1
ATOM 1601 O O . LEU A 1 214 ? 36.492 0.301 -20.239 1.00 55.12 214 LEU A O 1
ATOM 1605 N N . ALA A 1 215 ? 37.102 -0.580 -22.216 1.00 53.91 215 ALA A N 1
ATOM 1606 C CA . ALA A 1 215 ? 35.908 -0.126 -22.935 1.00 53.91 215 ALA A CA 1
ATOM 1607 C C . ALA A 1 215 ? 34.651 -0.867 -22.449 1.00 53.91 215 ALA A C 1
ATOM 1609 O O . ALA A 1 215 ? 33.655 -0.221 -22.111 1.00 53.91 215 ALA A O 1
ATOM 1610 N N . ALA A 1 216 ? 34.742 -2.192 -22.281 1.00 57.38 216 ALA A N 1
ATOM 1611 C CA . ALA A 1 216 ? 33.684 -3.022 -21.700 1.00 57.38 216 ALA A CA 1
ATOM 1612 C C . ALA A 1 216 ? 33.323 -2.576 -20.266 1.00 57.38 216 ALA A C 1
ATOM 1614 O O . ALA A 1 216 ? 32.161 -2.288 -19.979 1.00 57.38 216 ALA A O 1
ATOM 1615 N N . LYS A 1 217 ? 34.329 -2.352 -19.401 1.00 61.88 217 LYS A N 1
ATOM 1616 C CA . LYS A 1 217 ? 34.125 -1.817 -18.038 1.00 61.88 217 LYS A CA 1
ATOM 1617 C C . LYS A 1 217 ? 33.425 -0.452 -18.019 1.00 61.88 217 LYS A C 1
ATOM 1619 O O . LYS A 1 217 ? 32.676 -0.150 -17.088 1.00 61.88 217 LYS A O 1
ATOM 1624 N N . SER A 1 218 ? 33.668 0.398 -19.020 1.00 61.91 218 SER A N 1
ATOM 1625 C CA . SER A 1 218 ? 33.063 1.734 -19.097 1.00 61.91 218 SER A CA 1
ATOM 1626 C C . SER A 1 218 ? 31.570 1.699 -19.461 1.00 61.91 218 SER A C 1
ATOM 1628 O O . SER A 1 218 ? 30.795 2.506 -18.937 1.00 61.91 218 SER A O 1
ATOM 1630 N N . VAL A 1 219 ? 31.157 0.749 -20.308 1.00 66.31 219 VAL A N 1
ATOM 1631 C CA . VAL A 1 219 ? 29.756 0.532 -20.704 1.00 66.31 219 VAL A CA 1
ATOM 1632 C C . VAL A 1 219 ? 28.965 -0.076 -19.546 1.00 66.31 219 VAL A C 1
ATOM 1634 O O . VAL A 1 219 ? 27.878 0.415 -19.223 1.00 66.31 219 VAL A O 1
ATOM 1637 N N . ASP A 1 220 ? 29.551 -1.044 -18.840 1.00 68.56 220 ASP A N 1
ATOM 1638 C CA . ASP A 1 220 ? 28.951 -1.634 -17.640 1.00 68.56 220 ASP A CA 1
ATOM 1639 C C . ASP A 1 220 ? 28.739 -0.577 -16.552 1.00 68.56 220 ASP A C 1
ATOM 1641 O O . ASP A 1 220 ? 27.633 -0.429 -16.026 1.00 68.56 220 ASP A O 1
ATOM 1645 N N . LYS A 1 221 ? 29.755 0.254 -16.279 1.00 73.75 221 LYS A N 1
ATOM 1646 C CA . LYS A 1 221 ? 29.657 1.334 -15.285 1.00 73.75 221 LYS A CA 1
ATOM 1647 C C . LYS A 1 221 ? 28.543 2.332 -15.620 1.00 73.75 221 LYS A C 1
ATOM 1649 O O . LYS A 1 221 ? 27.794 2.731 -14.730 1.00 73.75 221 LYS A O 1
ATOM 1654 N N . LYS A 1 222 ? 28.401 2.740 -16.887 1.00 70.69 222 LYS A N 1
ATOM 1655 C CA . LYS A 1 222 ? 27.335 3.668 -17.319 1.00 70.69 222 LYS A CA 1
ATOM 1656 C C . LYS A 1 222 ? 25.938 3.052 -17.180 1.00 70.69 222 LYS A C 1
ATOM 1658 O O . LYS A 1 222 ? 25.010 3.755 -16.773 1.00 70.69 222 LYS A O 1
ATOM 1663 N N . THR A 1 223 ? 25.799 1.764 -17.485 1.00 70.56 223 THR A N 1
ATOM 1664 C CA . THR A 1 223 ? 24.537 1.016 -17.385 1.00 70.56 223 THR A CA 1
ATOM 1665 C C . THR A 1 223 ? 24.085 0.879 -15.933 1.00 70.56 223 THR A C 1
ATOM 1667 O O . THR A 1 223 ? 22.954 1.240 -15.601 1.00 70.56 223 THR A O 1
ATOM 1670 N N . TRP A 1 224 ? 24.999 0.475 -15.049 1.00 72.75 224 TRP A N 1
ATOM 1671 C CA . TRP A 1 224 ? 24.760 0.404 -13.607 1.00 72.75 224 TRP A CA 1
ATOM 1672 C C . TRP A 1 224 ? 24.379 1.762 -13.011 1.00 72.75 224 TRP A C 1
ATOM 1674 O O . TRP A 1 224 ? 23.361 1.864 -12.332 1.00 72.75 224 TRP A O 1
ATOM 1684 N N . ILE A 1 225 ? 25.119 2.833 -13.331 1.00 76.06 225 ILE A N 1
ATOM 1685 C CA . ILE A 1 225 ? 24.818 4.184 -12.825 1.00 76.06 225 ILE A CA 1
ATOM 1686 C C . ILE A 1 225 ? 23.409 4.638 -13.231 1.00 76.06 225 ILE A C 1
ATOM 1688 O O . ILE A 1 225 ? 22.721 5.278 -12.437 1.00 76.06 225 ILE A O 1
ATOM 1692 N N . LYS A 1 226 ? 22.959 4.338 -14.456 1.00 71.56 226 LYS A N 1
ATOM 1693 C CA . LYS A 1 226 ? 21.607 4.707 -14.894 1.00 71.56 226 LYS A CA 1
ATOM 1694 C C . LYS A 1 226 ? 20.524 3.888 -14.194 1.00 71.56 226 LYS A C 1
ATOM 1696 O O . LYS A 1 226 ? 19.570 4.495 -13.718 1.00 71.56 226 LYS A O 1
ATOM 1701 N N . GLY A 1 227 ? 20.689 2.569 -14.072 1.00 74.06 227 GLY A N 1
ATOM 1702 C CA . GLY A 1 227 ? 19.755 1.719 -13.320 1.00 74.06 227 GLY A CA 1
ATOM 1703 C C . GLY A 1 227 ? 19.598 2.185 -11.872 1.00 74.06 227 GLY A C 1
ATOM 1704 O O . GLY A 1 227 ? 18.482 2.412 -11.406 1.00 74.06 227 GLY A O 1
ATOM 1705 N N . SER A 1 228 ? 20.720 2.460 -11.198 1.00 81.38 228 SER A N 1
ATOM 1706 C CA . SER A 1 228 ? 20.718 3.023 -9.844 1.00 81.38 228 SER A CA 1
ATOM 1707 C C . SER A 1 228 ? 20.027 4.388 -9.781 1.00 81.38 228 SER A C 1
ATOM 1709 O O . SER A 1 228 ? 19.252 4.629 -8.862 1.00 81.38 228 SER A O 1
ATOM 1711 N N . LYS A 1 229 ? 20.238 5.277 -10.762 1.00 81.50 229 LYS A N 1
ATOM 1712 C CA . LYS A 1 229 ? 19.546 6.578 -10.813 1.00 81.50 229 LYS A CA 1
ATOM 1713 C C . LYS A 1 229 ? 18.033 6.434 -10.972 1.00 81.50 229 LYS A C 1
ATOM 1715 O O . LYS A 1 229 ? 17.308 7.123 -10.266 1.00 81.50 229 LYS A O 1
ATOM 1720 N N . VAL A 1 230 ? 17.558 5.570 -11.872 1.00 81.81 230 VAL A N 1
ATOM 1721 C CA . VAL A 1 230 ? 16.114 5.342 -12.087 1.00 81.81 230 VAL A CA 1
ATOM 1722 C C . VAL A 1 230 ? 15.467 4.779 -10.825 1.00 81.81 230 VAL A C 1
ATOM 1724 O O . VAL A 1 230 ? 14.426 5.274 -10.403 1.00 81.81 230 VAL A O 1
ATOM 1727 N N . SER A 1 231 ? 16.123 3.811 -10.181 1.00 85.00 231 SER A N 1
ATOM 1728 C CA . SER A 1 231 ? 15.659 3.223 -8.922 1.00 85.00 231 SER A CA 1
ATOM 1729 C C . SER A 1 231 ? 15.581 4.257 -7.793 1.00 85.00 231 SER A C 1
ATOM 1731 O O . SER A 1 231 ? 14.533 4.415 -7.169 1.00 85.00 231 SER A O 1
ATOM 1733 N N . VAL A 1 232 ? 16.656 5.025 -7.570 1.00 87.06 232 VAL A N 1
ATOM 1734 C CA . VAL A 1 232 ? 16.699 6.049 -6.512 1.00 87.06 232 VAL A CA 1
ATOM 1735 C C . VAL A 1 232 ? 15.681 7.157 -6.774 1.00 87.06 232 VAL A C 1
ATOM 1737 O O . VAL A 1 232 ? 14.971 7.557 -5.855 1.00 87.06 232 VAL A O 1
ATOM 1740 N N . LEU A 1 233 ? 15.577 7.649 -8.012 1.00 87.31 233 LEU A N 1
ATOM 1741 C CA . LEU A 1 233 ? 14.611 8.693 -8.349 1.00 87.31 233 LEU A CA 1
ATOM 1742 C C . LEU A 1 233 ? 13.166 8.193 -8.220 1.00 87.31 233 LEU A C 1
ATOM 1744 O O . LEU A 1 233 ? 12.332 8.943 -7.721 1.00 87.31 233 LEU A O 1
ATOM 1748 N N . GLY A 1 234 ? 12.878 6.943 -8.602 1.00 85.88 234 GLY A N 1
ATOM 1749 C CA . GLY A 1 234 ? 11.572 6.312 -8.381 1.00 85.88 234 GLY A CA 1
ATOM 1750 C C . GLY A 1 234 ? 11.207 6.264 -6.896 1.00 85.88 234 GLY A C 1
ATOM 1751 O O . GLY A 1 234 ? 10.149 6.752 -6.504 1.00 85.88 234 GLY A O 1
ATOM 1752 N N . LEU A 1 235 ? 12.134 5.808 -6.047 1.00 88.50 235 LEU A N 1
ATOM 1753 C CA . LEU A 1 235 ? 11.948 5.764 -4.593 1.00 88.50 235 LEU A CA 1
ATOM 1754 C C . LEU A 1 235 ? 11.726 7.157 -3.986 1.00 88.50 235 LEU A C 1
ATOM 1756 O O . LEU A 1 235 ? 10.825 7.345 -3.167 1.00 88.50 235 LEU A O 1
ATOM 1760 N N . VAL A 1 236 ? 12.527 8.150 -4.384 1.00 92.25 236 VAL A N 1
ATOM 1761 C CA . VAL A 1 236 ? 12.362 9.540 -3.926 1.00 92.25 236 VAL A CA 1
ATOM 1762 C C . VAL A 1 236 ? 11.007 10.085 -4.363 1.00 92.25 236 VAL A C 1
ATOM 1764 O O . VAL A 1 236 ? 10.300 10.688 -3.560 1.00 92.25 236 VAL A O 1
ATOM 1767 N N . SER A 1 237 ? 10.621 9.844 -5.614 1.00 90.75 237 SER A N 1
ATOM 1768 C CA . SER A 1 237 ? 9.353 10.306 -6.168 1.00 90.75 237 SER A CA 1
ATOM 1769 C C . SER A 1 237 ? 8.145 9.691 -5.454 1.00 90.75 237 SER A C 1
ATOM 1771 O O . SER A 1 237 ? 7.239 10.422 -5.052 1.00 90.75 237 SER A O 1
ATOM 1773 N N . GLY A 1 238 ? 8.170 8.383 -5.186 1.00 89.19 238 GLY A N 1
ATOM 1774 C CA . GLY A 1 238 ? 7.130 7.711 -4.404 1.00 89.19 238 GLY A CA 1
ATOM 1775 C C . GLY A 1 238 ? 7.034 8.229 -2.969 1.00 89.19 238 GLY A C 1
ATOM 1776 O O . GLY A 1 238 ? 5.936 8.488 -2.476 1.00 89.19 238 GLY A O 1
ATOM 1777 N N . ASN A 1 239 ? 8.170 8.483 -2.312 1.00 93.06 239 ASN A N 1
ATOM 1778 C CA . ASN A 1 239 ? 8.182 9.073 -0.971 1.00 93.06 239 ASN A CA 1
ATOM 1779 C C . ASN A 1 239 ? 7.682 10.526 -0.951 1.00 93.06 239 ASN A C 1
ATOM 1781 O O . ASN A 1 239 ? 6.989 10.912 -0.012 1.00 93.06 239 ASN A O 1
ATOM 1785 N N . LEU A 1 240 ? 7.974 11.328 -1.980 1.00 93.69 240 LEU A N 1
ATOM 1786 C CA . LEU A 1 240 ? 7.399 12.671 -2.127 1.00 93.69 240 LEU A CA 1
ATOM 1787 C C . LEU A 1 240 ? 5.876 12.610 -2.280 1.00 93.69 240 LEU A C 1
ATOM 1789 O O . LEU A 1 240 ? 5.164 13.382 -1.637 1.00 93.69 240 LEU A O 1
ATOM 1793 N N . GLY A 1 241 ? 5.373 11.660 -3.073 1.00 90.31 241 GLY A N 1
ATOM 1794 C CA . GLY A 1 241 ? 3.941 11.391 -3.178 1.00 90.31 241 GLY A CA 1
ATOM 1795 C C . GLY A 1 241 ? 3.330 10.989 -1.831 1.00 90.31 241 GLY A C 1
ATOM 1796 O O . GLY A 1 241 ? 2.282 11.507 -1.445 1.00 90.31 241 GLY A O 1
ATOM 1797 N N . ALA A 1 242 ? 4.006 10.125 -1.069 1.00 92.06 242 ALA A N 1
ATOM 1798 C CA . ALA A 1 242 ? 3.573 9.721 0.269 1.00 92.06 242 ALA A CA 1
ATOM 1799 C C . ALA A 1 242 ? 3.523 10.901 1.249 1.00 92.06 242 ALA A C 1
ATOM 1801 O O . ALA A 1 242 ? 2.536 11.054 1.965 1.00 92.06 242 ALA A O 1
ATOM 1802 N N . MET A 1 243 ? 4.539 11.769 1.245 1.00 93.00 243 MET A N 1
ATOM 1803 C CA . MET A 1 243 ? 4.560 12.983 2.066 1.00 93.00 243 MET A CA 1
ATOM 1804 C C . MET A 1 243 ? 3.413 13.930 1.713 1.00 93.00 243 MET A C 1
ATOM 1806 O O . MET A 1 243 ? 2.743 14.432 2.613 1.00 93.00 243 MET A O 1
ATOM 1810 N N . LEU A 1 244 ? 3.137 14.129 0.419 1.00 92.00 244 LEU A N 1
ATOM 1811 C CA . LEU A 1 244 ? 1.993 14.925 -0.023 1.00 92.00 244 LEU A CA 1
ATOM 1812 C C . LEU A 1 244 ? 0.669 14.315 0.465 1.00 92.00 244 LEU A C 1
ATOM 1814 O O . LEU A 1 244 ? -0.177 15.033 0.994 1.00 92.00 244 LEU A O 1
ATOM 1818 N N . GLY A 1 245 ? 0.503 12.996 0.336 1.00 88.50 245 GLY A N 1
ATOM 1819 C CA . GLY A 1 245 ? -0.681 12.290 0.827 1.00 88.50 245 GLY A CA 1
ATOM 1820 C C . GLY A 1 245 ? -0.874 12.442 2.338 1.00 88.50 245 GLY A C 1
ATOM 1821 O O . GLY A 1 245 ? -1.958 12.797 2.797 1.00 88.50 245 GLY A O 1
ATOM 1822 N N . LEU A 1 246 ? 0.184 12.248 3.124 1.00 89.62 246 LEU A N 1
ATOM 1823 C CA . LEU A 1 246 ? 0.136 12.440 4.575 1.00 89.62 246 LEU A CA 1
ATOM 1824 C C . LEU A 1 246 ? -0.191 13.891 4.948 1.00 89.62 246 LEU A C 1
ATOM 1826 O O . LEU A 1 246 ? -1.007 14.120 5.835 1.00 89.62 246 LEU A O 1
ATOM 1830 N N . LEU A 1 247 ? 0.372 14.876 4.245 1.00 90.56 247 LEU A N 1
ATOM 1831 C CA . LEU A 1 247 ? 0.068 16.289 4.475 1.00 90.56 247 LEU A CA 1
ATOM 1832 C C . LEU A 1 247 ? -1.409 16.608 4.199 1.00 90.56 247 LEU A C 1
ATOM 1834 O O . LEU A 1 247 ? -2.051 17.274 5.011 1.00 90.56 247 LEU A O 1
ATOM 1838 N N . ILE A 1 248 ? -1.980 16.069 3.116 1.00 87.94 248 ILE A N 1
ATOM 1839 C CA . ILE A 1 248 ? -3.422 16.161 2.836 1.00 87.94 248 ILE A CA 1
ATOM 1840 C C . ILE A 1 248 ? -4.230 15.526 3.976 1.00 87.94 248 ILE A C 1
ATOM 1842 O O . ILE A 1 248 ? -5.195 16.122 4.450 1.00 87.94 248 ILE A O 1
ATOM 1846 N N . GLY A 1 249 ? -3.824 14.349 4.460 1.00 84.62 249 GLY A N 1
ATOM 1847 C CA . GLY A 1 249 ? -4.489 13.673 5.574 1.00 84.62 249 GLY A CA 1
ATOM 1848 C C . GLY A 1 249 ? -4.472 14.480 6.873 1.00 84.62 249 GLY A C 1
ATOM 1849 O O . GLY A 1 249 ? -5.500 14.572 7.548 1.00 84.62 249 GLY A O 1
ATOM 1850 N N . VAL A 1 250 ? -3.348 15.130 7.192 1.00 86.69 250 VAL A N 1
ATOM 1851 C CA . VAL A 1 250 ? -3.231 16.063 8.325 1.00 86.69 250 VAL A CA 1
ATOM 1852 C C . VAL A 1 250 ? -4.175 17.252 8.141 1.00 86.69 250 VAL A C 1
ATOM 1854 O O . VAL A 1 250 ? -4.944 17.564 9.045 1.00 86.69 250 VAL A O 1
ATOM 1857 N N . ILE A 1 251 ? -4.194 17.888 6.968 1.00 86.25 251 ILE A N 1
ATOM 1858 C CA . ILE A 1 251 ? -5.093 19.025 6.708 1.00 86.25 251 ILE A CA 1
ATOM 1859 C C . ILE A 1 251 ? -6.557 18.610 6.892 1.00 86.25 251 ILE A C 1
ATOM 1861 O O . ILE A 1 251 ? -7.308 19.292 7.586 1.00 86.25 251 ILE A O 1
ATOM 1865 N N . VAL A 1 252 ? -6.970 17.472 6.331 1.00 83.31 252 VAL A N 1
ATOM 1866 C CA . VAL A 1 252 ? -8.346 16.962 6.457 1.00 83.31 252 VAL A CA 1
ATOM 1867 C C . VAL A 1 252 ? -8.708 16.680 7.918 1.00 83.31 252 VAL A C 1
ATOM 1869 O O . VAL A 1 252 ? -9.768 17.097 8.381 1.00 83.31 252 VAL A O 1
ATOM 1872 N N . THR A 1 253 ? -7.820 16.025 8.670 1.00 76.81 253 THR A N 1
ATOM 1873 C CA . THR A 1 253 ? -8.059 15.704 10.089 1.00 76.81 253 THR A CA 1
ATOM 1874 C C . THR A 1 253 ? -8.098 16.940 10.986 1.00 76.81 253 THR A C 1
ATOM 1876 O O . THR A 1 253 ? -8.867 16.962 11.944 1.00 76.81 253 THR A O 1
ATOM 1879 N N . TYR A 1 254 ? -7.326 17.988 10.688 1.00 78.69 254 TYR A N 1
ATOM 1880 C CA . TYR A 1 254 ? -7.363 19.235 11.458 1.00 78.69 254 TYR A CA 1
ATOM 1881 C C . TYR A 1 254 ? -8.538 20.147 11.082 1.00 78.69 254 TYR A C 1
ATOM 1883 O O . TYR A 1 254 ? -9.084 20.818 11.955 1.00 78.69 254 TYR A O 1
ATOM 1891 N N . THR A 1 255 ? -8.951 20.168 9.813 1.00 79.94 255 THR A N 1
ATOM 1892 C CA . THR A 1 255 ? -10.016 21.065 9.324 1.00 79.94 255 THR A CA 1
ATOM 1893 C C . THR A 1 255 ? -11.424 20.581 9.669 1.00 79.94 255 THR A C 1
ATOM 1895 O O . THR A 1 255 ? -12.293 21.409 9.927 1.00 79.94 255 THR A O 1
ATOM 1898 N N . ARG A 1 256 ? -11.664 19.263 9.716 1.00 66.56 256 ARG A N 1
ATOM 1899 C CA . ARG A 1 256 ? -12.997 18.690 10.005 1.00 66.56 256 ARG A CA 1
ATOM 1900 C C . ARG A 1 256 ? -13.286 18.465 11.492 1.00 66.56 256 ARG A C 1
ATOM 1902 O O . ARG A 1 256 ? -14.398 18.097 11.846 1.00 66.56 256 ARG A O 1
ATOM 1909 N N . GLY A 1 257 ? -12.326 18.754 12.368 1.00 57.19 257 GLY A N 1
ATOM 1910 C CA . GLY A 1 257 ? -12.461 18.586 13.813 1.00 57.19 257 GLY A CA 1
ATOM 1911 C C . GLY A 1 257 ? -11.586 17.454 14.349 1.00 57.19 257 GLY A C 1
ATOM 1912 O O . GLY A 1 257 ? -11.420 16.407 13.730 1.00 57.19 257 GLY A O 1
ATOM 1913 N N . SER A 1 258 ? -10.997 17.691 15.525 1.00 53.88 258 SER A N 1
ATOM 1914 C CA . SER A 1 258 ? -10.026 16.787 16.151 1.00 53.88 258 SER A CA 1
ATOM 1915 C C . SER A 1 258 ? -10.555 15.350 16.283 1.00 53.88 258 SER A C 1
ATOM 1917 O O . SER A 1 258 ? -11.722 15.146 16.628 1.00 53.88 258 SER A O 1
ATOM 1919 N N . TYR A 1 259 ? -9.654 14.368 16.133 1.00 52.53 259 TYR A N 1
ATOM 1920 C CA . TYR A 1 259 ? -9.833 12.929 16.419 1.00 52.53 259 TYR A CA 1
ATOM 1921 C C . TYR A 1 259 ? -10.641 12.633 17.698 1.00 52.53 259 TYR A C 1
ATOM 1923 O O . TYR A 1 259 ? -11.314 11.612 17.808 1.00 52.53 259 TYR A O 1
ATOM 1931 N N . VAL A 1 260 ? -10.604 13.552 18.666 1.00 49.78 260 VAL A N 1
ATOM 1932 C CA . VAL A 1 260 ? -11.308 13.467 19.949 1.00 49.78 260 VAL A CA 1
ATOM 1933 C C . VAL A 1 260 ? -12.839 13.556 19.820 1.00 49.78 260 VAL A C 1
ATOM 1935 O O . VAL A 1 260 ? -13.528 12.994 20.668 1.00 49.78 260 VAL A O 1
ATOM 1938 N N . LYS A 1 261 ? -13.386 14.235 18.798 1.00 50.34 261 LYS A N 1
ATOM 1939 C CA . LYS A 1 261 ? -14.843 14.410 18.621 1.00 50.34 261 LYS A CA 1
ATOM 1940 C C . LYS A 1 261 ? -15.464 13.478 17.574 1.00 50.34 261 LYS A C 1
ATOM 1942 O O . LYS A 1 261 ? -16.587 13.040 17.788 1.00 50.34 261 LYS A O 1
ATOM 1947 N N . GLU A 1 262 ? -14.746 13.146 16.497 1.00 55.38 262 GLU A N 1
ATOM 1948 C CA . GLU A 1 262 ? -15.287 12.347 15.374 1.00 55.38 262 GLU A CA 1
ATOM 1949 C C . GLU A 1 262 ? -14.673 10.939 15.218 1.00 55.38 262 GLU A C 1
ATOM 1951 O O . GLU A 1 262 ? -15.088 10.167 14.355 1.00 55.38 262 GLU A O 1
ATOM 1956 N N . GLY A 1 263 ? -13.704 10.558 16.058 1.00 64.06 263 GLY A N 1
ATOM 1957 C CA . GLY A 1 263 ? -13.067 9.238 15.993 1.00 64.06 263 GLY A CA 1
ATOM 1958 C C . GLY A 1 263 ? -12.109 9.074 14.804 1.00 64.06 263 GLY A C 1
ATOM 1959 O O . GLY A 1 263 ? -11.540 10.041 14.297 1.00 64.06 263 GLY A O 1
ATOM 1960 N N . TYR A 1 264 ? -11.888 7.828 14.368 1.00 75.69 264 TYR A N 1
ATOM 1961 C CA . TYR A 1 264 ? -10.936 7.485 13.299 1.00 75.69 264 TYR A CA 1
ATOM 1962 C C . TYR A 1 264 ? -11.493 7.681 11.874 1.00 75.69 264 TYR A C 1
ATOM 1964 O O . TYR A 1 264 ? -10.794 7.417 10.897 1.00 75.69 264 TYR A O 1
ATOM 1972 N N . PHE A 1 265 ? -12.717 8.199 11.730 1.00 79.94 265 PHE A N 1
ATOM 1973 C CA . PHE A 1 265 ? -13.357 8.450 10.435 1.00 79.94 265 PHE A CA 1
ATOM 1974 C C . PHE A 1 265 ? -12.524 9.346 9.509 1.00 79.94 265 PHE A C 1
ATOM 1976 O O . PHE A 1 265 ? -12.335 9.031 8.335 1.00 79.94 265 PHE A O 1
ATOM 1983 N N . ASN A 1 266 ? -11.957 10.430 10.044 1.00 80.75 266 ASN A N 1
ATOM 1984 C CA . ASN A 1 266 ? -11.161 11.369 9.250 1.00 80.75 266 ASN A 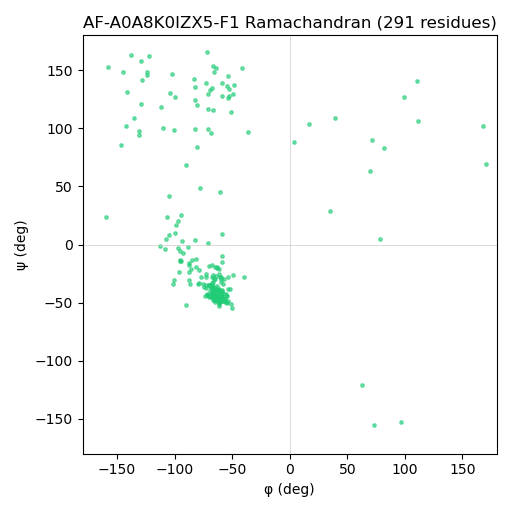CA 1
ATOM 1985 C C . ASN A 1 266 ? -9.878 10.728 8.685 1.00 80.75 266 ASN A C 1
ATOM 1987 O O . ASN A 1 266 ? -9.424 11.111 7.607 1.00 80.75 266 ASN A O 1
ATOM 1991 N N . PHE A 1 267 ? -9.335 9.703 9.352 1.00 81.44 267 PHE A N 1
ATOM 1992 C CA . PHE A 1 267 ? -8.217 8.912 8.832 1.00 81.44 267 PHE A CA 1
ATOM 1993 C C . PHE A 1 267 ? -8.647 8.017 7.664 1.00 81.44 267 PHE A C 1
ATOM 1995 O O . PHE A 1 267 ? -7.968 7.977 6.640 1.00 81.44 267 PHE A O 1
ATOM 2002 N N . LEU A 1 268 ? -9.797 7.353 7.782 1.00 82.38 268 LEU A N 1
ATOM 2003 C CA . LEU A 1 268 ? -10.372 6.507 6.730 1.00 82.38 268 LEU A CA 1
ATOM 2004 C C . LEU A 1 268 ? -10.761 7.293 5.475 1.00 82.38 268 LEU A C 1
ATOM 2006 O O . LEU A 1 268 ? -10.531 6.849 4.345 1.00 82.38 268 LEU A O 1
ATOM 2010 N N . LEU A 1 269 ? -11.301 8.493 5.673 1.00 84.56 269 LEU A N 1
ATOM 2011 C CA . LEU A 1 269 ? -11.616 9.414 4.593 1.00 84.56 269 LEU A CA 1
ATOM 2012 C C . LEU A 1 269 ? -10.342 9.904 3.896 1.00 84.56 269 LEU A C 1
ATOM 2014 O O . LEU A 1 269 ? -10.297 9.921 2.668 1.00 84.56 269 LEU A O 1
ATOM 2018 N N . ALA A 1 270 ? -9.289 10.228 4.655 1.00 84.56 270 ALA A N 1
ATOM 2019 C CA . ALA A 1 270 ? -7.992 10.569 4.079 1.00 84.56 270 ALA A CA 1
ATOM 2020 C C . ALA A 1 270 ? -7.456 9.429 3.197 1.00 84.56 270 ALA A C 1
ATOM 2022 O O . ALA A 1 270 ? -7.129 9.683 2.043 1.00 84.56 270 ALA A O 1
ATOM 2023 N N . ILE A 1 271 ? -7.463 8.179 3.681 1.00 86.12 271 ILE A N 1
ATOM 2024 C CA . ILE A 1 271 ? -7.036 6.994 2.908 1.00 86.12 271 ILE A CA 1
ATOM 2025 C C . ILE A 1 271 ? -7.786 6.888 1.575 1.00 86.12 271 ILE A C 1
ATOM 2027 O O . ILE A 1 271 ? -7.173 6.663 0.531 1.00 86.12 271 ILE A O 1
ATOM 2031 N N . SER A 1 272 ? -9.100 7.111 1.598 1.00 86.88 272 SER A N 1
ATOM 2032 C CA . SER A 1 272 ? -9.939 7.040 0.398 1.00 86.88 272 SER A CA 1
ATOM 2033 C C . SER A 1 272 ? -9.629 8.168 -0.591 1.00 86.88 272 SER A C 1
ATOM 2035 O O . SER A 1 272 ? -9.607 7.932 -1.796 1.00 86.88 272 SER A O 1
ATOM 2037 N N . ILE A 1 273 ? -9.309 9.376 -0.105 1.00 86.44 273 ILE A N 1
ATOM 2038 C CA . ILE A 1 273 ? -8.816 10.476 -0.951 1.00 86.44 273 ILE A CA 1
ATOM 2039 C C . ILE A 1 273 ? -7.499 10.081 -1.628 1.00 86.44 273 ILE A C 1
ATOM 2041 O O . ILE A 1 273 ? -7.352 10.305 -2.829 1.00 86.44 273 ILE A O 1
ATOM 2045 N N . GLY A 1 274 ? -6.568 9.453 -0.902 1.00 84.38 274 GLY A N 1
ATOM 2046 C CA . GLY A 1 274 ? -5.345 8.895 -1.490 1.00 84.38 274 GLY A CA 1
ATOM 2047 C C . GLY A 1 274 ? -5.652 7.915 -2.619 1.00 84.38 274 GLY A C 1
ATOM 2048 O O . GLY A 1 274 ? -5.153 8.085 -3.733 1.00 84.38 274 GLY A O 1
ATOM 2049 N N . GLY A 1 275 ? -6.556 6.965 -2.360 1.00 84.19 275 GLY A N 1
ATOM 2050 C CA . GLY A 1 275 ? -7.031 5.990 -3.346 1.00 84.19 275 GLY A CA 1
ATOM 2051 C C . GLY A 1 275 ? -7.628 6.629 -4.597 1.00 84.19 275 GLY A C 1
ATOM 2052 O O . GLY A 1 275 ? -7.318 6.218 -5.720 1.00 84.19 275 GLY A O 1
ATOM 2053 N N . CYS A 1 276 ? -8.432 7.680 -4.421 1.00 86.94 276 CYS A N 1
ATOM 2054 C CA . CYS A 1 276 ? -8.964 8.484 -5.517 1.00 86.94 276 CYS A CA 1
ATOM 2055 C C . CYS A 1 276 ? -7.847 9.159 -6.321 1.00 86.94 276 CYS A C 1
ATOM 2057 O O . CYS A 1 276 ? -7.887 9.113 -7.549 1.00 86.94 276 CYS A O 1
ATOM 2059 N N . LEU A 1 277 ? -6.841 9.755 -5.674 1.00 85.50 277 LEU A N 1
ATOM 2060 C CA . LEU A 1 277 ? -5.710 10.397 -6.359 1.00 85.50 277 LEU A CA 1
ATOM 2061 C C . LEU A 1 277 ? -4.912 9.389 -7.199 1.00 85.50 277 LEU A C 1
ATOM 2063 O O . LEU A 1 277 ? -4.623 9.649 -8.366 1.00 85.50 277 LEU A O 1
ATOM 2067 N N . THR A 1 278 ? -4.632 8.205 -6.650 1.00 84.00 278 THR A N 1
ATOM 2068 C CA . THR A 1 278 ? -3.958 7.127 -7.388 1.00 84.00 278 THR A CA 1
ATOM 2069 C C . THR A 1 278 ? -4.824 6.604 -8.544 1.00 84.00 278 THR A C 1
ATOM 2071 O O . THR A 1 278 ? -4.328 6.420 -9.654 1.00 84.00 278 THR A O 1
ATOM 2074 N N . SER A 1 279 ? -6.135 6.437 -8.335 1.00 81.88 279 SER A N 1
ATOM 2075 C CA . SER A 1 279 ? -7.058 5.914 -9.357 1.00 81.88 279 SER A CA 1
ATOM 2076 C C . SER A 1 279 ? -7.347 6.912 -10.481 1.00 81.88 279 SER A C 1
ATOM 2078 O O . SER A 1 279 ? -7.457 6.519 -11.638 1.00 81.88 279 SER A O 1
ATOM 2080 N N . THR A 1 280 ? -7.470 8.205 -10.177 1.00 77.12 280 THR A N 1
ATOM 2081 C CA . THR A 1 280 ? -7.733 9.269 -11.170 1.00 77.12 280 THR A CA 1
ATOM 2082 C C . THR A 1 280 ? -6.521 9.570 -12.042 1.00 77.12 280 THR A C 1
ATOM 2084 O O . THR A 1 280 ? -6.678 9.936 -13.210 1.00 77.12 280 THR A O 1
ATOM 2087 N N . CYS A 1 281 ? -5.310 9.291 -11.548 1.00 67.44 281 CYS A N 1
ATOM 2088 C CA . CYS A 1 281 ? -4.097 9.320 -12.363 1.00 67.44 281 CYS A CA 1
ATOM 2089 C C . CYS A 1 281 ? -4.162 8.339 -13.563 1.00 67.44 281 CYS A C 1
ATOM 2091 O O . CYS A 1 281 ? -3.439 8.513 -14.545 1.00 67.44 281 CYS A O 1
ATOM 2093 N N . LYS A 1 282 ? -5.115 7.385 -13.574 1.00 53.41 282 LYS A N 1
ATOM 2094 C CA . LYS A 1 282 ? -5.473 6.530 -14.725 1.00 53.41 282 LYS A CA 1
ATOM 2095 C C . LYS A 1 282 ? -5.800 7.308 -16.002 1.00 53.41 282 LYS A C 1
ATOM 2097 O O . LYS A 1 282 ? -5.583 6.773 -17.079 1.00 53.41 282 LYS A O 1
ATOM 2102 N N . GLY A 1 283 ? -6.292 8.547 -15.926 1.00 54.38 283 GLY A N 1
ATOM 2103 C CA . GLY A 1 283 ? -6.502 9.364 -17.131 1.00 54.38 283 GLY A CA 1
ATOM 2104 C C . GLY A 1 283 ? -5.191 9.747 -17.835 1.00 54.38 283 GLY A C 1
ATOM 2105 O O . GLY A 1 283 ? -5.164 9.949 -19.047 1.00 54.38 283 GLY A O 1
ATOM 2106 N N . TRP A 1 284 ? -4.090 9.799 -17.081 1.00 55.16 284 TRP A N 1
ATOM 2107 C CA . TRP A 1 284 ? -2.763 10.191 -17.556 1.00 55.16 284 TRP A CA 1
ATOM 2108 C C . TRP A 1 284 ? -1.855 8.985 -17.822 1.00 55.16 284 TRP A C 1
ATOM 2110 O O . TRP A 1 284 ? -1.029 9.035 -18.733 1.00 55.16 284 TRP A O 1
ATOM 2120 N N . LEU A 1 285 ? -2.037 7.882 -17.086 1.00 55.75 285 LEU A N 1
ATOM 2121 C CA . LEU A 1 285 ? -1.217 6.667 -17.182 1.00 55.75 285 LEU A CA 1
ATOM 2122 C C . LEU A 1 285 ? -1.126 6.054 -18.597 1.00 55.75 285 LEU A C 1
ATOM 2124 O O . LEU A 1 285 ? -0.017 5.706 -18.989 1.00 55.75 285 LEU A O 1
ATOM 2128 N N . PRO A 1 286 ? -2.204 5.949 -19.405 1.00 56.59 286 PRO A N 1
ATOM 2129 C CA . PRO A 1 286 ? -2.112 5.452 -20.774 1.00 56.59 286 PRO A CA 1
ATOM 2130 C C . PRO A 1 286 ? -1.172 6.311 -21.619 1.00 56.59 286 PRO A C 1
ATOM 2132 O O . PRO A 1 286 ? -0.282 5.770 -22.262 1.00 56.59 286 PRO A O 1
ATOM 2135 N N . ARG A 1 287 ? -1.293 7.647 -21.552 1.00 56.16 287 ARG A N 1
ATOM 2136 C CA . ARG A 1 287 ? -0.417 8.591 -22.276 1.00 56.16 287 ARG A CA 1
ATOM 2137 C C . ARG A 1 287 ? 1.038 8.523 -21.807 1.00 56.16 287 ARG A C 1
ATOM 2139 O O . ARG A 1 287 ? 1.944 8.610 -22.626 1.00 56.16 287 ARG A O 1
ATOM 2146 N N . ILE A 1 288 ? 1.241 8.349 -20.506 1.00 54.81 288 ILE A N 1
ATOM 2147 C CA . ILE A 1 288 ? 2.544 8.202 -19.843 1.00 54.81 288 ILE A CA 1
ATOM 2148 C C . ILE A 1 288 ? 3.227 6.885 -20.254 1.00 54.81 288 ILE A C 1
ATOM 2150 O O . ILE A 1 288 ? 4.415 6.871 -20.560 1.00 54.81 288 ILE A O 1
ATOM 2154 N N . LEU A 1 289 ? 2.476 5.785 -20.338 1.00 55.09 289 LEU A N 1
ATOM 2155 C CA . LEU A 1 289 ? 2.985 4.485 -20.784 1.00 55.09 289 LEU A CA 1
ATOM 2156 C C . LEU A 1 289 ? 3.167 4.386 -22.300 1.00 55.09 289 LEU A C 1
ATOM 2158 O O . LEU A 1 289 ? 4.059 3.671 -22.737 1.00 55.09 289 LEU A O 1
ATOM 2162 N N . TYR A 1 290 ? 2.395 5.131 -23.098 1.00 56.72 290 TYR A N 1
ATOM 2163 C CA . TYR A 1 290 ? 2.685 5.332 -24.525 1.00 56.72 290 TYR A CA 1
ATOM 2164 C C . TYR A 1 290 ? 4.015 6.059 -24.762 1.00 56.72 290 TYR A C 1
ATOM 2166 O O . TYR A 1 290 ? 4.545 5.983 -25.855 1.00 56.72 290 TYR A O 1
ATOM 2174 N N . THR A 1 291 ? 4.552 6.774 -23.765 1.00 51.72 291 THR A N 1
ATOM 2175 C CA . THR A 1 291 ? 5.876 7.422 -23.856 1.00 51.72 291 THR A CA 1
ATOM 2176 C C . THR A 1 291 ? 7.012 6.581 -23.266 1.00 51.72 291 THR A C 1
ATOM 2178 O O . THR A 1 291 ? 8.172 6.997 -23.322 1.00 51.72 291 THR A O 1
ATOM 2181 N N . LEU A 1 292 ? 6.674 5.447 -22.645 1.00 49.47 292 LEU A N 1
ATOM 2182 C CA . LEU A 1 292 ? 7.605 4.452 -22.107 1.00 49.47 292 LEU A CA 1
ATOM 2183 C C . LEU A 1 292 ? 7.915 3.335 -23.116 1.00 49.47 292 LEU A C 1
ATOM 2185 O O . LEU A 1 292 ? 8.797 2.531 -22.839 1.00 49.47 292 LEU A O 1
ATOM 2189 N N . HIS A 1 293 ? 7.213 3.311 -24.249 1.00 46.12 293 HIS A N 1
ATOM 2190 C CA . HIS A 1 293 ? 7.556 2.569 -25.459 1.00 46.12 293 HIS A CA 1
ATOM 2191 C C . HIS A 1 293 ? 7.985 3.572 -26.529 1.00 46.12 293 HIS A C 1
ATOM 2193 O O . HIS A 1 293 ? 8.855 3.189 -27.329 1.00 46.12 293 HIS A O 1
#

Nearest PDB structures (foldseek):
  8sc2-assembly1_A  TM=4.704E-01  e=5.396E-01  Homo sapiens
  5ayn-assembly1_A  TM=6.031E-01  e=1.661E+00  Bdellovibrio bacteriovorus HD100
  5vju-assembly1_A  TM=3.197E-01  e=1.142E+00  synthetic construct
  5aym-assembly1_A  TM=4.903E-01  e=2.914E+00  Bdellovibrio bacteriovorus HD100
  8d9p-assembly1_A  TM=2.351E-01  e=8.226E-01  synthetic construct

Sequence (293 aa):
MDGKTALVTEQNVRNYGSASPPTEEEADDAAVPMSSRKALWAWLILCFSTGPTNGMVNSYVTASIQSAANAVGHIPGTNKPCARRGAIKCAVKLGGRDVDYLSYLLYLRSISRATEGIVSILASGLADFSNYRKTMMMASIYLFGVLALPFAGLTGNDYGHLNALSTLYVVISTVSGVYTVIEASYIPIFMRSVGWLGRGDASRLQDPEGTTPLAAKSVDKKTWIKGSKVSVLGLVSGNLGAMLGLLIGVIVTYTRGSYVKEGYFNFLLAISIGGCLTSTCKGWLPRILYTLH

Organism: NCBI:txid83212

Solvent-accessible surface area (backbone atoms only — not comparable to full-atom values): 16089 Å² total; per-residue (Å²): 138,84,82,89,84,78,88,84,85,84,82,92,81,77,94,75,74,90,76,74,82,78,66,89,81,78,77,79,81,72,79,51,73,61,74,47,72,60,26,55,52,31,51,31,52,52,32,23,41,50,10,15,31,54,36,23,47,67,57,37,48,55,52,37,50,48,53,46,41,47,68,60,10,22,28,80,97,50,92,46,71,36,64,93,72,77,92,67,63,35,24,29,75,60,84,95,42,77,37,46,45,69,56,50,54,52,50,49,51,51,52,19,54,52,51,15,52,55,52,31,54,53,50,50,56,48,47,73,78,37,96,50,48,67,57,52,51,54,48,31,51,42,50,38,12,56,61,28,43,59,44,54,75,61,70,63,82,43,69,68,38,47,49,51,53,52,50,47,50,32,50,40,49,20,36,47,44,35,38,52,53,56,55,59,63,48,42,62,53,62,26,48,41,57,54,51,66,63,57,70,80,57,60,98,79,61,90,68,101,66,84,54,74,64,61,59,52,51,52,51,51,54,34,51,53,48,31,52,47,54,53,50,49,30,53,53,30,19,49,51,21,13,52,52,30,42,51,51,30,51,52,52,30,62,72,78,48,52,60,89,81,67,47,58,48,48,44,27,41,33,29,18,51,20,7,47,54,30,40,58,45,54,80,49,45,62,65,34,52,64,49,55,74

InterPro domains:
  IPR024671 Autophagy-related protein 22-like [PF11700] (36-281)
  IPR050495 Autophagy-related 22 and Lipoteichoic acid anchor flippase [PTHR23519] (20-278)

Radius of gyration: 28.22 Å; Cα contacts (8 Å, |Δi|>4): 320; chains: 1; bounding box: 60×71×98 Å